Protein AF-A0A414HLF9-F1 (afdb_monomer_lite)

InterPro domains:
  IPR025931 TaqI-like C-terminal specificity domain [PF12950] (97-227)
  IPR050953 N(4)/N(6)-adenine-specific DNA methyltransferase [PTHR33841] (21-227)

Radius of gyration: 24.72 Å; chains: 1; bounding box: 86×38×66 Å

Sequence (231 aa):
MVLYGWYNSSDFVQQQGVKCNFADSIPWVILSPIEQSIKQKIESVGIPLKDWNIQINYGIKTGFNDAFIISTEKRDEILANCQTEDERVRTAELIRPILRGRDIKRYEYEWADLWIIATFPSRHYDIESYPAVKNYLLSIGIERLEQTGETHIVNGKKIKARKKTSNEWFETQDSISYWEDFSKPKIVWKIIGNQMAFAYDANNYVMNNACYIMTGDHLDYLLAVLNFSNN

pLDDT: mean 90.47, std 12.57, range [33.88, 98.75]

Foldseek 3Di:
DDDPPPDDVVVVCVVVPADFDPDDDDDGDDDHPVVVVVVVVCVVPDDPPVPAFKDKDFFFAQLDCVLFKDALVVLVVLLVPDPDPVLSVVQVVQKAFADEQVQFAAADGHGPRIIGRAQAQLVVDDCVSNVSSVVSNCVVPLQQQDQCQDWDQDPNDTHGHGHHDPGDSSHGPHRDPPLCCLQAWWWKWFPDDPFIHIYIDNPSHGYHRRMMIMDGPPRVVVSVVNSVVRD

Organism: Bacteroides thetaiotaomicron (NCBI:txid818)

Secondary structure (DSSP, 8-state):
--------HHHHHHHH-------SSSPP----HHHHHHHHHHHHHSPPGGGSSEEEEE-B--S-HHHHEEEHHHHHHHHHT-SSHHHHHHHHHHEEEEE-TTTB-SB-B---SEEEE---GGG---GGG-HHHHHHHHHH-HHHH-SS--EEEETTEEEEPPPP-SS-TTS-SS--TTGGGGGS-EEEEESS-SS--EEEE-S--EEBTTEEEEEES-HHHHHHHHHHTT-

Structure (mmCIF, N/CA/C/O backbone):
data_AF-A0A414HLF9-F1
#
_entry.id   AF-A0A414HLF9-F1
#
loop_
_atom_site.group_PDB
_atom_site.id
_atom_site.type_symbol
_atom_site.label_atom_id
_atom_site.label_alt_id
_atom_site.label_comp_id
_atom_site.label_asym_id
_atom_site.label_entity_id
_atom_site.label_seq_id
_atom_site.pdbx_PDB_ins_code
_atom_site.Cartn_x
_atom_site.Cartn_y
_atom_site.Cartn_z
_atom_site.occupancy
_atom_site.B_iso_or_equiv
_atom_site.auth_seq_id
_atom_site.auth_comp_id
_atom_site.auth_asym_id
_atom_site.auth_atom_id
_atom_site.pdbx_PDB_model_num
ATOM 1 N N . MET A 1 1 ? 61.348 -13.833 -10.954 1.00 36.28 1 MET A N 1
ATOM 2 C CA . MET A 1 1 ? 60.907 -12.953 -12.055 1.00 36.28 1 MET A CA 1
ATOM 3 C C . MET A 1 1 ? 59.472 -12.558 -11.755 1.00 36.28 1 MET A C 1
ATOM 5 O O . MET A 1 1 ? 58.571 -13.353 -11.967 1.00 36.28 1 MET A O 1
ATOM 9 N N . VAL A 1 2 ? 59.288 -11.408 -11.105 1.00 33.88 2 VAL A N 1
ATOM 10 C CA . VAL A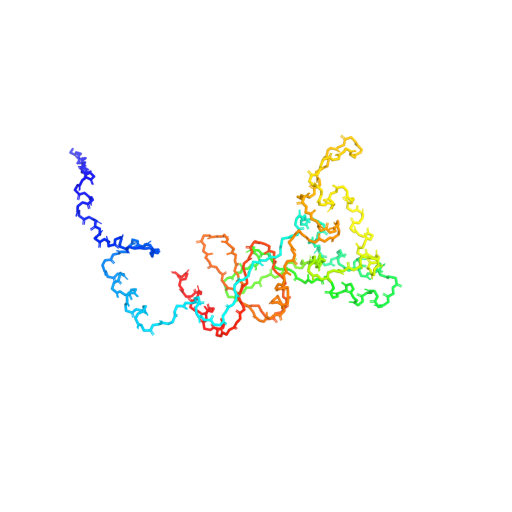 1 2 ? 57.982 -10.920 -10.641 1.00 33.88 2 VAL A CA 1
ATOM 11 C C . VAL A 1 2 ? 57.690 -9.649 -11.431 1.00 33.88 2 VAL A C 1
ATOM 13 O O . VAL A 1 2 ? 58.396 -8.658 -11.272 1.00 33.88 2 VAL A O 1
ATOM 16 N N . LEU A 1 3 ? 56.715 -9.704 -12.337 1.00 37.06 3 LEU A N 1
ATOM 17 C CA . LEU A 1 3 ? 56.251 -8.550 -13.105 1.00 37.06 3 LEU A CA 1
ATOM 18 C C . LEU A 1 3 ? 55.179 -7.822 -12.286 1.00 37.06 3 LEU A C 1
ATOM 20 O O . LEU A 1 3 ? 54.001 -8.151 -12.372 1.00 37.06 3 LEU A O 1
ATOM 24 N N . TYR A 1 4 ? 55.587 -6.837 -11.485 1.00 42.44 4 TYR A N 1
ATOM 25 C CA . TYR A 1 4 ? 54.667 -5.823 -10.967 1.00 42.44 4 TYR A CA 1
ATOM 26 C C . TYR A 1 4 ? 54.579 -4.688 -11.991 1.00 42.44 4 TYR A C 1
ATOM 28 O O . TYR A 1 4 ? 55.392 -3.765 -11.989 1.00 42.44 4 TYR A O 1
ATOM 36 N N . GLY A 1 5 ? 53.611 -4.786 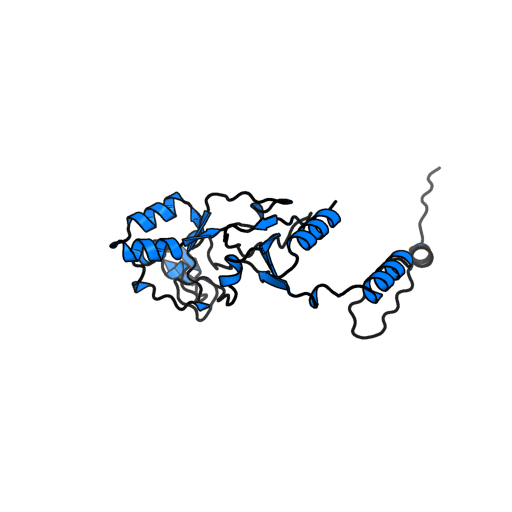-12.903 1.00 49.03 5 GLY A N 1
ATOM 37 C CA . GLY A 1 5 ? 53.232 -3.685 -13.783 1.00 49.03 5 GLY A CA 1
ATOM 38 C C . GLY A 1 5 ? 52.417 -2.664 -13.000 1.00 49.03 5 GLY A C 1
ATOM 39 O O . GLY A 1 5 ? 51.222 -2.852 -12.788 1.00 49.03 5 GLY A O 1
ATOM 40 N N . TRP A 1 6 ? 53.065 -1.592 -12.553 1.00 48.94 6 TRP A N 1
ATOM 41 C CA . TRP A 1 6 ? 52.383 -0.400 -12.063 1.00 48.94 6 TRP A CA 1
ATOM 42 C C . TRP A 1 6 ? 51.724 0.283 -13.263 1.00 48.94 6 TRP A C 1
ATOM 44 O O . TRP A 1 6 ? 52.381 1.014 -13.999 1.00 48.94 6 TRP A O 1
ATOM 54 N N . TYR A 1 7 ? 50.441 0.017 -13.502 1.00 55.75 7 TYR A N 1
ATOM 55 C CA . TYR A 1 7 ? 49.672 0.831 -14.437 1.00 55.75 7 TYR A CA 1
ATOM 56 C C . TYR A 1 7 ? 49.545 2.234 -13.842 1.00 55.75 7 TYR A C 1
ATOM 58 O O . TYR A 1 7 ? 48.922 2.429 -12.800 1.00 55.75 7 TYR A O 1
ATOM 66 N N . ASN A 1 8 ? 50.183 3.207 -14.488 1.00 65.06 8 ASN A N 1
ATOM 67 C CA . ASN A 1 8 ? 50.038 4.614 -14.159 1.00 65.06 8 ASN A CA 1
ATOM 68 C C . ASN A 1 8 ? 48.572 5.005 -14.403 1.00 65.06 8 ASN A C 1
ATOM 70 O O . ASN A 1 8 ? 48.079 4.887 -15.525 1.00 65.06 8 ASN A O 1
ATOM 74 N N . SER A 1 9 ? 47.857 5.454 -13.369 1.00 60.22 9 SER A N 1
ATOM 75 C CA . SER A 1 9 ? 46.440 5.836 -13.474 1.00 60.22 9 SER A CA 1
ATOM 76 C C . SER A 1 9 ? 46.187 6.875 -14.573 1.00 60.22 9 SER A C 1
ATOM 78 O O . SER A 1 9 ? 45.109 6.894 -15.160 1.00 60.22 9 SER A O 1
ATOM 80 N N . SER A 1 10 ? 47.190 7.700 -14.895 1.00 71.31 10 SER A N 1
ATOM 81 C CA . SER A 1 10 ? 47.150 8.635 -16.025 1.00 71.31 10 SER A CA 1
ATOM 82 C C . SER A 1 10 ? 47.009 7.923 -17.376 1.00 71.31 10 SER A C 1
ATOM 84 O O . SER A 1 10 ? 46.189 8.326 -18.199 1.00 71.31 10 SER A O 1
ATOM 86 N N . ASP A 1 11 ? 47.765 6.846 -17.596 1.00 70.44 11 ASP A N 1
ATOM 87 C CA . ASP A 1 11 ? 47.747 6.096 -18.857 1.00 70.44 11 ASP A CA 1
ATOM 88 C C . ASP A 1 11 ? 46.424 5.336 -19.013 1.00 70.44 11 ASP A C 1
ATOM 90 O O . ASP A 1 11 ? 45.848 5.300 -20.099 1.00 70.44 11 ASP A O 1
ATOM 94 N N . PHE A 1 12 ? 45.886 4.802 -17.910 1.00 72.19 12 PHE A N 1
ATOM 95 C CA . PHE A 1 12 ? 44.567 4.167 -17.895 1.00 72.19 12 PHE A CA 1
ATOM 96 C C . PHE A 1 12 ? 43.450 5.154 -18.265 1.00 72.19 12 PHE A C 1
ATOM 98 O O . PHE A 1 12 ? 42.618 4.848 -19.116 1.00 72.19 12 PHE A O 1
ATOM 105 N N . VAL A 1 13 ? 43.449 6.360 -17.685 1.00 72.69 13 VAL A N 1
ATOM 106 C CA . VAL A 1 13 ? 42.443 7.394 -17.985 1.00 72.69 13 VAL A CA 1
ATOM 107 C C . VAL A 1 13 ? 42.546 7.885 -19.431 1.00 72.69 13 VAL A C 1
ATOM 109 O O . VAL A 1 13 ? 41.519 8.121 -20.062 1.00 72.69 13 VAL A O 1
ATOM 112 N N . GLN A 1 14 ? 43.751 8.002 -19.994 1.00 71.12 14 GLN A N 1
ATOM 113 C CA . GLN A 1 14 ? 43.913 8.381 -21.403 1.00 71.12 14 GLN A CA 1
ATOM 114 C C . GLN A 1 14 ? 43.447 7.286 -22.371 1.00 71.12 14 GLN A C 1
ATOM 116 O O . GLN A 1 14 ? 42.893 7.605 -23.421 1.00 71.12 14 GLN A O 1
ATOM 121 N N . GLN A 1 15 ? 43.646 6.011 -22.026 1.00 70.38 15 GLN A N 1
ATOM 122 C CA . GLN A 1 15 ? 43.264 4.878 -22.878 1.00 70.38 15 GLN A CA 1
ATOM 123 C C . GLN A 1 15 ? 41.782 4.498 -22.762 1.00 70.38 15 GLN A C 1
ATOM 125 O O . GLN A 1 15 ? 41.204 4.025 -23.736 1.00 70.38 15 GLN A O 1
ATOM 130 N N . GLN A 1 16 ? 41.174 4.686 -21.587 1.00 72.25 16 GLN A N 1
ATOM 131 C CA . GLN A 1 16 ? 39.789 4.287 -21.290 1.00 72.25 16 GLN A CA 1
ATOM 132 C C . GLN A 1 16 ? 38.830 5.482 -21.164 1.00 72.25 16 GLN A C 1
ATOM 134 O O . GLN A 1 16 ? 37.642 5.310 -20.891 1.00 72.25 16 GLN A O 1
ATOM 139 N N . GLY A 1 17 ? 39.331 6.705 -21.337 1.00 70.00 17 GLY A N 1
ATOM 140 C CA . GLY A 1 17 ? 38.536 7.922 -21.252 1.00 70.00 17 GLY A CA 1
ATOM 141 C C . GLY A 1 17 ? 37.557 8.047 -22.416 1.00 70.00 17 GLY A C 1
ATOM 142 O O . GLY A 1 17 ? 37.932 7.911 -23.581 1.00 70.00 17 GLY A O 1
ATOM 143 N N . VAL A 1 18 ? 36.300 8.371 -22.109 1.00 70.56 18 VAL A N 1
ATOM 144 C CA . VAL A 1 18 ? 35.282 8.672 -23.120 1.00 70.56 18 VAL A CA 1
ATOM 145 C C . VAL A 1 18 ? 35.032 10.175 -23.168 1.00 70.56 18 VAL A C 1
ATOM 147 O O . VAL A 1 18 ? 34.853 10.825 -22.138 1.00 70.56 18 VAL A O 1
ATOM 150 N N . LYS A 1 19 ? 35.019 10.746 -24.377 1.00 70.06 19 LYS A N 1
ATOM 151 C CA . LYS A 1 19 ? 34.647 12.150 -24.583 1.00 70.06 19 LYS A CA 1
ATOM 152 C C . LYS A 1 19 ? 33.131 12.295 -24.465 1.00 70.06 19 LYS A C 1
ATOM 154 O O . LYS A 1 19 ? 32.414 12.077 -25.436 1.00 70.06 19 LYS A O 1
ATOM 159 N N . CYS A 1 20 ? 32.660 12.695 -23.292 1.00 66.50 20 CYS A N 1
ATOM 160 C CA . CYS A 1 20 ? 31.270 13.081 -23.069 1.00 66.50 20 CYS A CA 1
ATOM 161 C C . CYS A 1 20 ? 31.140 14.607 -23.143 1.00 66.50 20 CYS A C 1
ATOM 163 O O . CYS A 1 20 ? 31.937 15.330 -22.546 1.00 66.50 20 CYS A O 1
ATOM 165 N N . ASN A 1 21 ? 30.147 15.103 -23.882 1.00 65.44 21 ASN A N 1
ATOM 166 C CA . ASN A 1 21 ? 29.828 16.527 -23.896 1.00 65.44 21 ASN A CA 1
ATOM 167 C C . ASN A 1 21 ? 28.896 16.838 -22.717 1.00 65.44 21 ASN A C 1
ATOM 169 O O . ASN A 1 21 ? 27.791 16.304 -22.659 1.00 65.44 21 ASN A O 1
ATOM 173 N N . PHE A 1 22 ? 29.345 17.682 -21.790 1.00 65.69 22 PHE A N 1
ATOM 174 C CA . PHE A 1 22 ? 28.595 18.090 -20.595 1.00 65.69 22 PHE A CA 1
ATOM 175 C C . PHE A 1 22 ? 27.885 19.435 -20.812 1.00 65.69 22 PHE A C 1
ATOM 177 O O . PHE A 1 22 ? 27.934 20.316 -19.956 1.00 65.69 22 PHE A O 1
ATOM 184 N N . ALA A 1 23 ? 27.295 19.627 -21.993 1.00 61.00 23 ALA A N 1
ATOM 185 C CA . ALA A 1 23 ? 26.608 20.865 -22.336 1.00 61.00 23 ALA A CA 1
ATOM 186 C C . ALA A 1 23 ? 25.145 20.846 -21.851 1.00 61.00 23 ALA A C 1
ATOM 188 O O . ALA A 1 23 ? 24.393 19.928 -22.179 1.00 61.00 23 ALA A O 1
ATOM 189 N N . ASP A 1 24 ? 24.791 21.907 -21.120 1.00 65.50 24 ASP A N 1
ATOM 190 C CA . ASP A 1 24 ? 23.477 22.311 -20.597 1.00 65.50 24 ASP A CA 1
ATOM 191 C C . ASP A 1 24 ? 22.743 21.353 -19.642 1.00 65.50 24 ASP A C 1
ATOM 193 O O . ASP A 1 24 ? 23.158 20.228 -19.386 1.00 65.50 24 ASP A O 1
ATOM 197 N N . SER A 1 25 ? 21.653 21.878 -19.062 1.00 66.06 25 SER A N 1
ATOM 198 C CA . SER A 1 25 ? 20.796 21.419 -17.948 1.00 66.06 25 SER A CA 1
ATOM 199 C C . SER A 1 25 ? 20.161 20.021 -18.077 1.00 66.06 25 SER A C 1
ATOM 201 O O . SER A 1 25 ? 19.160 19.727 -17.421 1.00 66.06 25 SER A O 1
ATOM 203 N N . ILE A 1 26 ? 20.689 19.173 -18.952 1.00 65.50 26 ILE A N 1
ATOM 204 C CA . ILE A 1 26 ? 20.190 17.846 -19.288 1.00 65.50 26 ILE A CA 1
ATOM 205 C C . ILE A 1 26 ? 20.911 16.818 -18.397 1.00 65.50 26 ILE A C 1
ATOM 207 O O . ILE A 1 26 ? 22.122 16.932 -18.193 1.00 65.50 26 ILE A O 1
ATOM 211 N N . PRO A 1 27 ? 20.217 15.795 -17.864 1.00 69.44 27 PRO A N 1
ATOM 212 C CA . PRO A 1 27 ? 20.874 14.695 -17.164 1.00 69.44 27 PRO A CA 1
ATOM 213 C C . PRO A 1 27 ? 21.973 14.072 -18.033 1.00 69.44 27 PRO A C 1
ATOM 215 O O . PRO A 1 27 ? 21.710 13.607 -19.144 1.00 69.44 27 PRO A O 1
ATOM 218 N N . TRP A 1 28 ? 23.208 14.070 -17.536 1.00 72.12 28 TRP A N 1
ATOM 219 C CA . TRP A 1 28 ? 24.343 13.480 -18.237 1.00 72.12 28 TRP A CA 1
ATOM 220 C C . TRP A 1 28 ? 24.480 12.000 -17.874 1.00 72.12 28 TRP A C 1
ATOM 222 O O . TRP A 1 28 ? 24.265 11.593 -16.734 1.00 72.12 28 TRP A O 1
ATOM 232 N N . VAL A 1 29 ? 24.849 11.187 -18.863 1.00 77.69 29 VAL A N 1
ATOM 233 C CA . VAL A 1 29 ? 25.132 9.757 -18.697 1.00 77.69 29 VAL A CA 1
ATOM 234 C C . VAL A 1 29 ? 26.507 9.488 -19.294 1.00 77.69 29 VAL A C 1
ATOM 236 O O . VAL A 1 29 ? 26.821 9.986 -20.375 1.00 77.69 29 VAL A O 1
ATOM 239 N N . ILE A 1 30 ? 27.334 8.717 -18.589 1.00 82.75 30 ILE A N 1
ATOM 240 C CA . ILE A 1 30 ? 28.630 8.267 -19.100 1.00 82.75 30 ILE A CA 1
ATOM 241 C C . ILE A 1 30 ? 28.392 6.964 -19.860 1.00 82.75 30 ILE A C 1
ATOM 243 O O . ILE A 1 30 ? 28.058 5.952 -19.253 1.00 82.75 30 ILE A O 1
ATOM 247 N N . LEU A 1 31 ? 28.538 7.015 -21.181 1.00 83.06 31 LEU A N 1
ATOM 248 C CA . LEU A 1 31 ? 28.345 5.893 -22.099 1.00 83.06 31 LEU A CA 1
ATOM 249 C C . LEU A 1 31 ? 29.536 5.812 -23.046 1.00 83.06 31 LEU A C 1
ATOM 251 O O . LEU A 1 31 ? 30.122 6.841 -23.376 1.00 83.06 31 LEU A O 1
ATOM 255 N N . SER A 1 32 ? 29.862 4.616 -23.529 1.00 85.56 32 SER A N 1
ATOM 256 C CA . SER A 1 32 ? 30.795 4.451 -24.645 1.00 85.56 32 SER A CA 1
ATOM 257 C C . SER A 1 32 ? 30.262 5.127 -25.924 1.00 85.56 32 SER A C 1
ATOM 259 O O . SER A 1 32 ? 29.051 5.338 -26.063 1.00 85.56 32 SER A O 1
ATOM 261 N N . PRO A 1 33 ? 31.122 5.426 -26.918 1.00 83.00 33 PRO A N 1
ATOM 262 C CA . PRO A 1 33 ? 30.677 6.044 -28.172 1.00 83.00 33 PRO A CA 1
ATOM 263 C C . PRO A 1 33 ? 29.587 5.248 -28.910 1.00 83.00 33 PRO A C 1
ATOM 265 O O . PRO A 1 33 ? 28.699 5.831 -29.534 1.00 83.00 33 PRO A O 1
ATOM 268 N N . ILE A 1 34 ? 29.631 3.913 -28.825 1.00 88.00 34 ILE A N 1
ATOM 269 C CA . ILE A 1 34 ? 28.643 3.029 -29.458 1.00 88.00 34 ILE A CA 1
ATOM 270 C C . ILE A 1 34 ? 27.296 3.141 -28.739 1.00 88.00 34 ILE A C 1
ATOM 272 O O . ILE A 1 34 ? 26.277 3.368 -29.389 1.00 88.00 34 ILE A O 1
ATOM 276 N N . GLU A 1 35 ? 27.285 3.041 -27.409 1.00 88.81 35 GLU A N 1
ATOM 277 C CA . GLU A 1 35 ? 26.070 3.187 -26.598 1.00 88.81 35 GLU A CA 1
ATOM 278 C C . GLU A 1 35 ? 25.441 4.573 -26.769 1.00 88.81 35 GLU A C 1
ATOM 280 O O . GLU A 1 35 ? 24.222 4.684 -26.891 1.00 88.81 35 GLU A O 1
ATOM 285 N N . GLN A 1 36 ? 26.258 5.627 -26.862 1.00 84.44 36 GLN A N 1
ATOM 286 C CA . GLN A 1 36 ? 25.775 6.980 -27.125 1.00 84.44 36 GLN A CA 1
ATOM 287 C C . GLN A 1 36 ? 25.109 7.087 -28.505 1.00 84.44 36 GLN A C 1
ATOM 289 O O . GLN A 1 36 ? 24.026 7.663 -28.615 1.00 84.44 36 GLN A O 1
ATOM 294 N N . SER A 1 37 ? 25.709 6.497 -29.547 1.00 88.31 37 SER A N 1
ATOM 295 C CA . SER A 1 37 ? 25.111 6.462 -30.888 1.00 88.31 37 SER A CA 1
ATOM 296 C C . SER A 1 37 ? 23.793 5.681 -30.911 1.00 88.31 37 SER A C 1
ATOM 298 O O . SER A 1 37 ? 22.830 6.114 -31.545 1.00 88.31 37 SER A O 1
ATOM 300 N N . ILE A 1 38 ? 23.720 4.553 -30.195 1.00 89.88 38 ILE A N 1
ATOM 301 C CA . ILE A 1 38 ? 22.489 3.760 -30.060 1.00 89.88 38 ILE A CA 1
ATOM 302 C C . ILE A 1 38 ? 21.411 4.574 -29.340 1.00 89.88 38 ILE A C 1
ATOM 304 O O . ILE A 1 38 ? 20.299 4.690 -29.854 1.00 89.88 38 ILE A O 1
ATOM 308 N N . LYS A 1 39 ? 21.745 5.191 -28.200 1.00 87.62 39 LYS A N 1
ATOM 309 C CA . LYS A 1 39 ? 20.827 6.041 -27.433 1.00 87.62 39 LYS A CA 1
ATOM 310 C C . LYS A 1 39 ? 20.257 7.169 -28.297 1.00 87.62 39 LYS A C 1
ATOM 312 O O . LYS A 1 39 ? 19.044 7.314 -28.361 1.00 87.62 39 LYS A O 1
ATOM 317 N N . GLN A 1 40 ? 21.106 7.901 -29.024 1.00 87.31 40 GLN A N 1
ATOM 318 C CA . GLN A 1 40 ? 20.679 8.990 -29.915 1.00 87.31 40 GLN A CA 1
ATOM 319 C C . GLN A 1 40 ? 19.734 8.511 -31.023 1.00 87.31 40 GLN A C 1
ATOM 321 O O . GLN A 1 40 ? 18.740 9.176 -31.309 1.00 87.31 40 GLN A O 1
ATOM 326 N N . LYS A 1 41 ? 20.009 7.350 -31.632 1.00 91.31 41 LYS A N 1
ATOM 327 C CA . LYS A 1 41 ? 19.123 6.765 -32.649 1.00 91.31 41 LYS A CA 1
ATOM 328 C C . LYS A 1 41 ? 17.753 6.434 -32.067 1.00 91.31 41 LYS A C 1
ATOM 330 O O . LYS A 1 41 ? 16.751 6.805 -32.669 1.00 91.31 41 LYS A O 1
ATOM 335 N N . ILE A 1 42 ? 17.710 5.793 -30.897 1.00 89.50 42 ILE A N 1
ATOM 336 C CA . ILE A 1 42 ? 16.455 5.458 -30.211 1.00 89.50 42 ILE A CA 1
ATOM 337 C C . ILE A 1 42 ? 15.687 6.735 -29.852 1.00 89.50 42 ILE A C 1
ATOM 339 O O . ILE A 1 42 ? 14.501 6.829 -30.143 1.00 89.50 42 ILE A O 1
ATOM 343 N N . GLU A 1 43 ? 16.359 7.742 -29.295 1.00 88.38 43 GLU A N 1
ATOM 344 C CA . GLU A 1 43 ? 15.738 9.018 -28.915 1.00 88.38 43 GLU A CA 1
ATOM 345 C C . GLU A 1 43 ? 15.242 9.837 -30.113 1.00 88.38 43 GLU A C 1
ATOM 347 O O . GLU A 1 43 ? 14.276 10.578 -29.976 1.00 88.38 43 GLU A O 1
ATOM 352 N N . SER A 1 44 ? 15.856 9.698 -31.294 1.00 91.00 44 SER A N 1
ATOM 353 C CA . SER A 1 44 ? 15.415 10.411 -32.503 1.00 91.00 44 SER A CA 1
ATOM 354 C C . SER A 1 44 ? 14.123 9.873 -33.127 1.00 91.00 44 SER A C 1
ATOM 356 O O . SER A 1 44 ? 13.494 10.585 -33.907 1.00 91.00 44 SER A O 1
ATOM 358 N N . VAL A 1 45 ? 13.740 8.628 -32.819 1.00 93.56 45 VAL A N 1
ATOM 359 C CA . VAL A 1 45 ? 12.563 7.963 -33.415 1.00 93.56 45 VAL A CA 1
ATOM 360 C C . VAL A 1 45 ? 11.510 7.557 -32.385 1.00 93.56 45 VAL A C 1
ATOM 362 O O . VAL A 1 45 ? 10.345 7.391 -32.737 1.00 93.56 45 VAL A O 1
ATOM 365 N N . GLY A 1 46 ? 11.912 7.349 -31.132 1.00 89.50 46 GLY A N 1
ATOM 366 C CA . GLY A 1 46 ? 11.054 6.868 -30.058 1.00 89.50 46 GLY A CA 1
ATOM 367 C C . GLY A 1 46 ? 10.394 7.989 -29.262 1.00 89.50 46 GLY A C 1
ATOM 368 O O . GLY A 1 46 ? 10.880 9.116 -29.205 1.00 89.50 46 GLY A O 1
ATOM 369 N N . ILE A 1 47 ? 9.296 7.644 -28.589 1.00 91.19 47 ILE A N 1
ATOM 370 C CA . ILE A 1 47 ? 8.624 8.519 -27.624 1.00 91.19 47 ILE A CA 1
ATOM 371 C C . ILE A 1 47 ? 9.172 8.189 -26.227 1.00 91.19 47 ILE A C 1
ATOM 373 O O . ILE A 1 47 ? 9.084 7.024 -25.818 1.00 91.19 47 ILE A O 1
ATOM 377 N N . PRO A 1 48 ? 9.731 9.161 -25.481 1.00 90.56 48 PRO A N 1
ATOM 378 C CA . PRO A 1 48 ? 10.198 8.942 -24.116 1.00 90.56 48 PRO A CA 1
ATOM 379 C C . PRO A 1 48 ? 9.084 8.414 -23.208 1.00 90.56 48 PRO A C 1
ATOM 381 O O . PRO A 1 48 ? 7.966 8.909 -23.259 1.00 90.56 48 PRO A O 1
ATOM 384 N N . LEU A 1 49 ? 9.398 7.471 -22.313 1.00 90.56 49 LEU A N 1
ATOM 385 C CA . LEU A 1 49 ? 8.405 6.828 -21.435 1.00 90.56 49 LEU A CA 1
ATOM 386 C C . LEU A 1 49 ? 7.584 7.827 -20.593 1.00 90.56 49 LEU A C 1
ATOM 388 O O . LEU A 1 49 ? 6.416 7.587 -20.321 1.00 90.56 49 LEU A O 1
ATOM 392 N N . LYS A 1 50 ? 8.178 8.966 -20.214 1.00 89.81 50 LYS A N 1
ATOM 393 C CA . LYS A 1 50 ? 7.497 10.055 -19.487 1.00 89.81 50 LYS A CA 1
ATOM 394 C C . LYS A 1 50 ? 6.331 10.691 -20.262 1.00 89.81 50 LYS A C 1
ATOM 396 O O . LYS A 1 50 ? 5.486 11.323 -19.645 1.00 89.81 50 LYS A O 1
ATOM 401 N N . ASP A 1 51 ? 6.334 10.557 -21.588 1.00 93.94 51 ASP A N 1
ATOM 402 C CA . ASP A 1 51 ? 5.337 11.124 -22.497 1.00 93.94 51 ASP A CA 1
ATOM 403 C C . ASP A 1 51 ? 4.301 10.057 -22.915 1.00 93.94 51 ASP A C 1
ATOM 405 O O . ASP A 1 51 ? 3.410 10.331 -23.717 1.00 93.94 51 ASP A O 1
ATOM 409 N N . TRP A 1 52 ? 4.408 8.830 -22.387 1.00 95.06 52 TRP A N 1
ATOM 410 C CA . TRP A 1 52 ? 3.391 7.791 -22.552 1.00 95.06 52 TRP A CA 1
ATOM 411 C C . TRP A 1 52 ? 2.235 8.025 -21.578 1.00 95.06 52 TRP A C 1
ATOM 413 O O . TRP A 1 52 ? 2.421 8.581 -20.496 1.00 95.06 52 TRP A O 1
ATOM 423 N N . ASN A 1 53 ? 1.043 7.540 -21.932 1.00 96.06 53 ASN A N 1
ATOM 424 C CA . ASN A 1 53 ? -0.135 7.578 -21.066 1.00 96.06 53 ASN A CA 1
ATOM 425 C C . ASN A 1 53 ? -0.049 6.506 -19.962 1.00 96.06 53 ASN A C 1
ATOM 427 O O . ASN A 1 53 ? -0.781 5.515 -19.964 1.00 96.06 53 ASN A O 1
ATOM 431 N N . ILE A 1 54 ? 0.904 6.688 -19.049 1.00 96.44 54 ILE A N 1
ATOM 432 C CA . ILE A 1 54 ? 1.126 5.836 -17.885 1.00 96.44 54 ILE A CA 1
ATOM 433 C C . ILE A 1 54 ? 1.245 6.682 -16.623 1.00 96.44 54 ILE A C 1
ATOM 435 O O . ILE A 1 54 ? 1.699 7.822 -16.656 1.00 96.44 54 ILE A O 1
ATOM 439 N N . GLN A 1 55 ? 0.908 6.083 -15.489 1.00 96.56 55 GLN A N 1
ATOM 440 C CA . GLN A 1 55 ? 1.075 6.685 -14.177 1.00 96.56 55 GLN A CA 1
ATOM 441 C C . GLN A 1 55 ? 1.819 5.717 -13.265 1.00 96.56 55 GLN A C 1
ATOM 443 O O . GLN A 1 55 ? 1.382 4.581 -13.074 1.00 96.56 55 GLN A O 1
ATOM 448 N N . ILE A 1 56 ? 2.931 6.178 -12.686 1.00 96.38 56 ILE A N 1
ATOM 449 C CA . ILE A 1 56 ? 3.718 5.417 -11.712 1.00 96.38 56 ILE A CA 1
ATOM 450 C C . ILE A 1 56 ? 3.474 5.988 -10.320 1.00 96.38 56 ILE A C 1
ATOM 452 O O . ILE A 1 56 ? 3.799 7.143 -10.053 1.00 96.38 56 ILE A O 1
ATOM 456 N N . ASN A 1 57 ? 2.947 5.160 -9.424 1.00 96.12 57 ASN A N 1
ATOM 457 C CA . ASN A 1 57 ? 2.633 5.536 -8.052 1.00 96.12 57 ASN A CA 1
ATOM 458 C C . ASN A 1 57 ? 3.294 4.576 -7.055 1.00 96.12 57 ASN A C 1
ATOM 460 O O . ASN A 1 57 ? 3.616 3.434 -7.374 1.00 96.12 57 ASN A O 1
ATOM 464 N N . TYR A 1 58 ? 3.515 5.041 -5.831 1.00 94.38 58 TYR A N 1
ATOM 465 C CA . TYR A 1 58 ? 4.127 4.264 -4.753 1.00 94.38 58 TYR A CA 1
ATOM 466 C C . TYR A 1 58 ? 3.056 3.492 -3.963 1.00 94.38 58 TYR A C 1
ATOM 468 O O . TYR A 1 58 ? 1.885 3.862 -3.966 1.00 94.38 58 TYR A O 1
ATOM 476 N N . GLY A 1 59 ? 3.428 2.399 -3.298 1.00 94.88 59 GLY A N 1
ATOM 477 C CA . GLY A 1 59 ? 2.492 1.649 -2.461 1.00 94.88 59 GLY A CA 1
ATOM 478 C C . GLY A 1 59 ? 2.104 2.364 -1.159 1.00 94.88 59 GLY A C 1
ATOM 479 O O . GLY A 1 59 ? 2.646 3.401 -0.788 1.00 94.88 59 GLY A O 1
ATOM 480 N N . ILE A 1 60 ? 1.167 1.784 -0.415 1.00 95.31 60 ILE A N 1
ATOM 481 C CA . ILE A 1 60 ? 0.618 2.363 0.811 1.00 95.31 60 ILE A CA 1
ATOM 482 C C . ILE A 1 60 ? 1.640 2.362 1.947 1.00 95.31 60 ILE A C 1
ATOM 484 O O . ILE A 1 60 ? 2.183 1.320 2.334 1.00 95.31 60 ILE A O 1
ATOM 488 N N . LYS A 1 61 ? 1.818 3.528 2.571 1.00 95.56 61 LYS A N 1
ATOM 489 C CA . LYS A 1 61 ? 2.519 3.675 3.845 1.00 95.56 61 LYS A CA 1
ATOM 490 C C . LYS A 1 61 ? 1.528 3.711 5.007 1.00 95.56 61 LYS A C 1
ATOM 492 O O . LYS A 1 61 ? 0.856 4.708 5.255 1.00 95.56 61 LYS A O 1
ATOM 497 N N . THR A 1 62 ? 1.485 2.624 5.769 1.00 95.25 62 THR A N 1
ATOM 498 C CA . THR A 1 62 ? 0.590 2.483 6.931 1.00 95.25 62 THR A CA 1
ATOM 499 C C . THR A 1 62 ? 1.036 3.326 8.131 1.00 95.25 62 THR A C 1
ATOM 501 O O . THR A 1 62 ? 0.215 3.808 8.902 1.00 95.25 62 THR A O 1
ATOM 504 N N . GLY A 1 63 ? 2.347 3.502 8.313 1.00 94.88 63 GLY A N 1
ATOM 505 C CA . GLY A 1 63 ? 2.947 4.109 9.506 1.00 94.88 63 GLY A CA 1
ATOM 506 C C . GLY A 1 63 ? 3.057 3.178 10.717 1.00 94.88 63 GLY A C 1
ATOM 507 O O . GLY A 1 63 ? 3.847 3.470 11.609 1.00 94.88 63 GLY A O 1
ATOM 508 N N . PHE A 1 64 ? 2.334 2.052 10.735 1.00 96.75 64 PHE A N 1
ATOM 509 C CA . PHE A 1 64 ? 2.480 0.994 11.739 1.00 96.75 64 PHE A CA 1
ATOM 510 C C . PHE A 1 64 ? 1.916 -0.339 11.222 1.00 96.75 64 PHE A C 1
ATOM 512 O O . PHE A 1 64 ? 0.741 -0.647 11.395 1.00 96.75 64 PHE A O 1
ATOM 519 N N . ASN A 1 65 ? 2.755 -1.128 10.544 1.00 96.56 65 ASN A N 1
ATOM 520 C CA . ASN A 1 65 ? 2.307 -2.336 9.840 1.00 96.56 65 ASN A CA 1
ATOM 521 C C . ASN A 1 65 ? 1.573 -3.336 10.742 1.00 96.56 65 ASN A C 1
ATOM 523 O O . ASN A 1 65 ? 0.573 -3.871 10.294 1.00 96.56 65 ASN A O 1
ATOM 527 N N . ASP A 1 66 ? 2.011 -3.538 11.987 1.00 96.06 66 ASP A N 1
ATOM 528 C CA . ASP A 1 66 ? 1.424 -4.542 12.891 1.00 96.06 66 ASP A CA 1
ATOM 529 C C . ASP A 1 66 ? -0.062 -4.293 13.208 1.00 96.06 66 ASP A C 1
ATOM 531 O O . ASP A 1 66 ? -0.776 -5.226 13.562 1.00 96.06 66 ASP A O 1
ATOM 535 N N . ALA A 1 67 ? -0.528 -3.045 13.088 1.00 97.38 67 ALA A N 1
ATOM 536 C CA . ALA A 1 67 ? -1.929 -2.687 13.300 1.00 97.38 67 ALA A CA 1
ATOM 537 C C . ALA A 1 67 ? -2.759 -2.697 12.010 1.00 97.38 67 ALA A C 1
ATOM 539 O O . ALA A 1 67 ? -3.955 -2.957 12.047 1.00 97.38 67 ALA A O 1
ATOM 540 N N . PHE A 1 68 ? -2.147 -2.367 10.871 1.00 98.19 68 PHE A N 1
ATOM 541 C CA . PHE A 1 68 ? -2.876 -2.157 9.617 1.00 98.19 68 PHE A CA 1
ATOM 542 C C . PHE A 1 68 ? -2.768 -3.325 8.644 1.00 98.19 68 PHE A C 1
ATOM 544 O O . PHE A 1 68 ? -3.637 -3.451 7.790 1.00 98.19 68 PHE A O 1
ATOM 551 N N . ILE A 1 69 ? -1.721 -4.148 8.742 1.00 98.19 69 ILE A N 1
ATOM 552 C CA . ILE A 1 69 ? -1.526 -5.345 7.925 1.00 98.19 69 ILE A CA 1
ATOM 553 C C . ILE A 1 69 ? -1.826 -6.563 8.791 1.00 98.19 69 ILE A C 1
ATOM 555 O O . ILE A 1 69 ? -1.085 -6.871 9.722 1.00 98.19 69 ILE A O 1
ATOM 559 N N . ILE A 1 70 ? -2.910 -7.255 8.463 1.00 98.69 70 ILE A N 1
ATOM 560 C CA . ILE A 1 70 ? -3.481 -8.339 9.258 1.00 98.69 70 ILE A CA 1
ATOM 561 C C . ILE A 1 70 ? -3.512 -9.642 8.458 1.00 98.69 70 ILE A C 1
ATOM 563 O O . ILE A 1 70 ? -3.506 -9.627 7.226 1.00 98.69 70 ILE A O 1
ATOM 567 N N . SER A 1 71 ? -3.537 -10.777 9.153 1.00 98.69 71 SER A N 1
ATOM 568 C CA . SER A 1 71 ? -3.733 -12.080 8.515 1.00 98.69 71 SER A CA 1
ATOM 569 C C . SER A 1 71 ? -5.199 -12.309 8.142 1.00 98.69 71 SER A C 1
ATOM 571 O O . SER A 1 71 ? -6.091 -11.603 8.626 1.00 98.69 71 SER A O 1
ATOM 573 N N . THR A 1 72 ? -5.455 -13.315 7.306 1.00 98.62 72 THR A N 1
ATOM 574 C CA . THR A 1 72 ? -6.821 -13.749 6.974 1.00 98.62 72 THR A CA 1
ATOM 575 C C . THR A 1 72 ? -7.623 -14.118 8.223 1.00 98.62 72 THR A C 1
ATOM 577 O O . THR A 1 72 ? -8.754 -13.669 8.362 1.00 98.62 72 THR A O 1
ATOM 580 N N . GLU A 1 73 ? -7.025 -14.808 9.198 1.00 98.62 73 GLU A N 1
ATOM 581 C CA . GLU A 1 73 ? -7.722 -15.185 10.437 1.00 98.62 73 GLU A CA 1
ATOM 582 C C . GLU A 1 73 ? -8.166 -13.952 11.230 1.00 98.62 73 GLU A C 1
ATOM 584 O O . GLU A 1 73 ? -9.283 -13.900 11.742 1.00 98.62 73 GLU A O 1
ATOM 589 N N . LYS A 1 74 ? -7.307 -12.926 11.310 1.00 98.69 74 LYS A N 1
ATOM 590 C CA . LYS A 1 74 ? -7.653 -11.685 12.009 1.00 98.69 74 LYS A CA 1
ATOM 591 C C . LYS A 1 74 ? -8.711 -10.885 11.249 1.00 98.69 74 LYS A C 1
ATOM 593 O O . LYS A 1 74 ? -9.579 -10.289 11.883 1.00 98.69 74 LYS A O 1
ATOM 598 N N . ARG A 1 75 ? -8.669 -10.873 9.912 1.00 98.62 75 ARG A N 1
ATOM 599 C CA . ARG A 1 75 ? -9.737 -10.286 9.088 1.00 98.62 75 ARG A CA 1
ATOM 600 C C . ARG A 1 75 ? -11.075 -10.958 9.383 1.00 98.62 75 ARG A C 1
ATOM 602 O O . ARG A 1 75 ? -12.056 -10.258 9.614 1.00 98.62 75 ARG A O 1
ATOM 609 N N . ASP A 1 76 ? -11.103 -12.284 9.403 1.00 98.69 76 ASP A N 1
ATOM 610 C CA . ASP A 1 76 ? -12.331 -13.044 9.627 1.00 98.69 76 ASP A CA 1
ATOM 611 C C . ASP A 1 76 ? -12.874 -12.825 11.048 1.00 98.69 76 ASP A C 1
ATOM 613 O O . ASP A 1 76 ? -14.079 -12.660 11.227 1.00 98.69 76 ASP A O 1
ATOM 617 N N . GLU A 1 77 ? -11.996 -12.709 12.051 1.00 98.69 77 GLU A N 1
ATOM 618 C CA . GLU A 1 77 ? -12.368 -12.312 13.416 1.00 98.69 77 GLU A CA 1
ATOM 619 C C . GLU A 1 77 ? -13.008 -10.915 13.464 1.00 98.69 77 GLU A C 1
ATOM 621 O O . GLU A 1 77 ? -14.021 -10.725 14.137 1.00 98.69 77 GLU A O 1
ATOM 626 N N . ILE A 1 78 ? -12.453 -9.929 12.750 1.00 98.75 78 ILE A N 1
ATOM 627 C CA . ILE A 1 78 ? -13.035 -8.579 12.683 1.00 98.75 78 ILE A CA 1
ATOM 628 C C . ILE A 1 78 ? -14.423 -8.634 12.035 1.00 98.75 78 ILE A C 1
ATOM 630 O O . ILE A 1 78 ? -15.367 -8.070 12.581 1.00 98.75 78 ILE A O 1
ATOM 634 N N . LEU A 1 79 ? -14.567 -9.350 10.916 1.00 98.69 79 LEU A N 1
ATOM 635 C CA . LEU A 1 79 ? -15.844 -9.483 10.206 1.00 98.69 79 LEU A CA 1
ATOM 636 C C . LEU A 1 79 ? -16.907 -10.222 11.029 1.00 98.69 79 LEU A C 1
ATOM 638 O O . LEU A 1 79 ? -18.085 -9.876 10.957 1.00 98.69 79 LEU A O 1
ATOM 642 N N . ALA A 1 80 ? -16.509 -11.219 11.822 1.00 98.50 80 ALA A N 1
ATOM 643 C CA . ALA A 1 80 ? -17.406 -11.940 12.723 1.00 98.50 80 ALA A CA 1
ATOM 644 C C . ALA A 1 80 ? -17.888 -11.079 13.904 1.00 98.50 80 ALA A C 1
ATOM 646 O O . ALA A 1 80 ? -18.956 -11.339 14.453 1.00 98.50 80 ALA A O 1
ATOM 647 N N . ASN A 1 81 ? -17.117 -10.054 14.280 1.00 98.44 81 ASN A N 1
ATOM 648 C CA . ASN A 1 81 ? -17.462 -9.108 15.341 1.00 98.44 81 ASN A CA 1
ATOM 649 C C . ASN A 1 81 ? -18.286 -7.902 14.850 1.00 98.44 81 ASN A C 1
ATOM 651 O O . ASN A 1 81 ? -18.656 -7.055 15.668 1.00 98.44 81 ASN A O 1
ATOM 655 N N . CYS A 1 82 ? -18.583 -7.805 13.548 1.00 98.56 82 CYS A N 1
ATOM 656 C CA . CYS A 1 82 ? -19.513 -6.805 13.026 1.00 98.56 82 CYS A CA 1
ATOM 657 C C . CYS A 1 82 ? -20.921 -7.029 13.598 1.00 98.56 82 CYS A C 1
ATOM 659 O O . CYS A 1 82 ? -21.419 -8.151 13.670 1.00 98.56 82 CYS A O 1
ATOM 661 N N . GLN A 1 83 ? -21.579 -5.942 13.994 1.00 97.31 83 GLN A N 1
ATOM 662 C CA . GLN A 1 83 ? -22.877 -5.960 14.670 1.00 97.31 83 GLN A CA 1
ATOM 663 C C . GLN A 1 83 ? -24.041 -6.161 13.699 1.00 97.31 83 GLN A C 1
ATOM 665 O O . GLN A 1 83 ? -25.101 -6.658 14.079 1.00 97.31 83 GLN A O 1
ATOM 670 N N . THR A 1 84 ? -23.859 -5.738 12.448 1.00 98.00 84 THR A N 1
ATOM 671 C CA . THR A 1 84 ? -24.875 -5.791 11.395 1.00 98.00 84 THR A CA 1
ATOM 672 C C . THR A 1 84 ? -24.273 -6.302 10.095 1.00 98.00 84 THR A C 1
ATOM 674 O O . THR A 1 84 ? -23.066 -6.201 9.870 1.00 98.00 84 THR A O 1
ATOM 677 N N . GLU A 1 85 ? -25.127 -6.814 9.209 1.00 97.81 85 GLU A N 1
ATOM 678 C CA . GLU A 1 85 ? -24.697 -7.221 7.871 1.00 97.81 85 GLU A CA 1
ATOM 679 C C . GLU A 1 85 ? -24.162 -6.031 7.062 1.00 97.81 85 GLU A C 1
ATOM 681 O O . GLU A 1 85 ? -23.134 -6.151 6.402 1.00 97.81 85 GLU A O 1
ATOM 686 N N . ASP A 1 86 ? -24.789 -4.858 7.182 1.00 97.88 86 ASP A N 1
ATOM 687 C CA . ASP A 1 86 ? -24.351 -3.639 6.493 1.00 97.88 86 ASP A CA 1
ATOM 688 C C . ASP A 1 86 ? -22.949 -3.198 6.943 1.00 97.88 86 ASP A C 1
ATOM 690 O O . ASP A 1 86 ? -22.112 -2.804 6.127 1.00 97.88 86 ASP A O 1
ATOM 694 N N . GLU A 1 87 ? -22.652 -3.287 8.244 1.00 98.31 87 GLU A N 1
ATOM 695 C CA . GLU A 1 87 ? -21.295 -3.074 8.752 1.00 98.31 87 GLU A CA 1
ATOM 696 C C . GLU A 1 87 ? -20.326 -4.110 8.181 1.00 98.31 87 GLU A C 1
ATOM 698 O O . GLU A 1 87 ? -19.235 -3.739 7.743 1.00 98.31 87 GLU A O 1
ATOM 703 N N . ARG A 1 88 ? -20.718 -5.389 8.159 1.00 98.38 88 ARG A N 1
ATOM 704 C CA . ARG A 1 88 ? -19.878 -6.482 7.660 1.00 98.38 88 ARG A CA 1
ATOM 705 C C . ARG A 1 88 ? -19.498 -6.278 6.197 1.00 98.38 88 ARG A C 1
ATOM 707 O O . ARG A 1 88 ? -18.324 -6.414 5.864 1.00 98.38 88 ARG A O 1
ATOM 714 N N . VAL A 1 89 ? -20.453 -5.906 5.343 1.00 98.38 89 VAL A N 1
ATOM 715 C CA . VAL A 1 89 ? -20.217 -5.635 3.915 1.00 98.38 89 VAL A CA 1
ATOM 716 C C . VAL A 1 89 ? -19.252 -4.461 3.738 1.00 98.38 89 VAL A C 1
ATOM 718 O O . VAL A 1 89 ? -18.217 -4.616 3.090 1.00 98.38 89 VAL A O 1
ATOM 721 N N . ARG A 1 90 ? -19.517 -3.315 4.382 1.00 97.81 90 ARG A N 1
ATOM 722 C CA . ARG A 1 90 ? -18.628 -2.140 4.293 1.00 97.81 90 ARG A CA 1
ATOM 723 C C . ARG A 1 90 ? -17.234 -2.426 4.860 1.00 97.81 90 ARG A C 1
ATOM 725 O O . ARG A 1 90 ? -16.234 -1.974 4.309 1.00 97.81 90 ARG A O 1
ATOM 732 N N . THR A 1 91 ? -17.143 -3.198 5.942 1.00 98.38 91 THR A N 1
ATOM 733 C CA . THR A 1 91 ? -15.864 -3.610 6.544 1.00 98.38 91 THR A CA 1
ATOM 734 C C . THR A 1 91 ? -15.095 -4.563 5.630 1.00 98.38 91 THR A C 1
ATOM 736 O O . THR A 1 91 ? -13.879 -4.434 5.495 1.00 98.38 91 THR A O 1
ATOM 739 N N . ALA A 1 92 ? -15.782 -5.488 4.954 1.00 98.12 92 ALA A N 1
ATOM 740 C CA . ALA A 1 92 ? -15.161 -6.389 3.988 1.00 98.12 92 ALA A CA 1
ATOM 741 C C . ALA A 1 92 ? -14.582 -5.634 2.781 1.00 98.12 92 ALA A C 1
ATOM 743 O O . ALA A 1 92 ? -13.530 -6.025 2.283 1.00 98.12 92 ALA A O 1
ATOM 744 N N . GLU A 1 93 ? -15.223 -4.546 2.345 1.00 96.56 93 GLU A N 1
ATOM 745 C CA . GLU A 1 93 ? -14.699 -3.653 1.301 1.00 96.56 93 GLU A CA 1
ATOM 746 C C . GLU A 1 93 ? -13.509 -2.808 1.786 1.00 96.56 93 GLU A C 1
ATOM 748 O O . GLU A 1 93 ? -12.557 -2.580 1.034 1.00 96.56 93 GLU A O 1
ATOM 753 N N . LEU A 1 94 ? -13.537 -2.367 3.050 1.00 97.12 94 LEU A N 1
ATOM 754 C CA . LEU A 1 94 ? -12.449 -1.612 3.680 1.00 97.12 94 LEU A CA 1
ATOM 755 C C . LEU A 1 94 ? -11.173 -2.457 3.841 1.00 97.12 94 LEU A C 1
ATOM 757 O O . LEU A 1 94 ? -10.064 -1.925 3.761 1.00 97.12 94 LEU A O 1
ATOM 761 N N . ILE A 1 95 ? -11.306 -3.763 4.082 1.00 98.06 95 ILE A N 1
ATOM 762 C CA . ILE A 1 95 ? -10.175 -4.675 4.284 1.00 98.06 95 ILE A CA 1
ATOM 763 C C . ILE A 1 95 ? -9.793 -5.328 2.953 1.00 98.06 95 ILE A C 1
ATOM 765 O O . ILE A 1 95 ? -10.429 -6.275 2.492 1.00 98.06 95 ILE A O 1
ATOM 769 N N . ARG A 1 96 ? -8.709 -4.846 2.341 1.00 96.88 96 ARG A N 1
ATOM 770 C CA . ARG A 1 96 ? -8.280 -5.246 0.990 1.00 96.88 96 ARG A CA 1
ATOM 771 C C . ARG A 1 96 ? -7.067 -6.173 1.025 1.00 96.88 96 ARG A C 1
ATOM 773 O O . ARG A 1 96 ? -6.247 -6.047 1.930 1.00 96.88 96 ARG A O 1
ATOM 780 N N . PRO A 1 97 ? -6.899 -7.085 0.058 1.00 97.69 97 PRO A N 1
ATOM 781 C CA . PRO A 1 97 ? -5.713 -7.926 0.021 1.00 97.69 97 PRO A CA 1
ATOM 782 C C . PRO A 1 97 ? -4.481 -7.086 -0.353 1.00 97.69 97 PRO A C 1
ATOM 784 O O . PRO A 1 97 ? -4.564 -6.175 -1.186 1.00 97.69 97 PRO A O 1
ATOM 787 N N . ILE A 1 98 ? -3.337 -7.373 0.273 1.00 97.75 98 ILE A N 1
ATOM 788 C CA . ILE A 1 98 ? -2.095 -6.607 0.092 1.00 97.75 98 ILE A CA 1
ATOM 789 C C . ILE A 1 98 ? -0.921 -7.493 -0.326 1.00 97.75 98 ILE A C 1
ATOM 791 O O . ILE A 1 98 ? -0.705 -8.567 0.231 1.00 97.75 98 ILE A O 1
ATOM 795 N N . LEU A 1 99 ? -0.128 -7.000 -1.277 1.00 97.62 99 LEU A N 1
ATOM 796 C CA . LEU A 1 99 ? 1.175 -7.545 -1.647 1.00 97.62 99 LEU A CA 1
ATOM 797 C C . LEU A 1 99 ? 2.298 -6.660 -1.098 1.00 97.62 99 LEU A C 1
ATOM 799 O O . LEU A 1 99 ? 2.204 -5.429 -1.032 1.00 97.62 99 LEU A O 1
ATOM 803 N N . ARG A 1 100 ? 3.399 -7.295 -0.709 1.00 95.94 100 ARG A N 1
ATOM 804 C CA . ARG A 1 100 ? 4.627 -6.650 -0.239 1.00 95.94 100 ARG A CA 1
ATOM 805 C C . ARG A 1 100 ? 5.734 -6.845 -1.264 1.00 95.94 100 ARG A C 1
ATOM 807 O O . ARG A 1 100 ? 5.700 -7.773 -2.060 1.00 95.94 100 ARG A O 1
ATOM 814 N N . GLY A 1 101 ? 6.806 -6.062 -1.164 1.00 93.75 101 GLY A N 1
ATOM 815 C CA . GLY A 1 101 ? 7.950 -6.185 -2.084 1.00 93.75 101 GLY A CA 1
ATOM 816 C C . GLY A 1 101 ? 8.564 -7.588 -2.202 1.00 93.75 101 GLY A C 1
ATOM 817 O O . GLY A 1 101 ? 9.095 -7.922 -3.254 1.00 93.75 101 GLY A O 1
ATOM 818 N N . ARG A 1 102 ? 8.476 -8.420 -1.154 1.00 93.75 102 ARG A N 1
ATOM 819 C CA . ARG A 1 102 ? 8.956 -9.817 -1.177 1.00 93.75 102 ARG A CA 1
ATOM 820 C C . ARG A 1 102 ? 8.005 -10.797 -1.865 1.00 93.75 102 ARG A C 1
ATOM 822 O O . ARG A 1 102 ? 8.434 -11.885 -2.219 1.00 93.75 102 ARG A O 1
ATOM 829 N N . ASP A 1 103 ? 6.745 -10.406 -2.002 1.00 96.00 103 ASP A N 1
ATOM 830 C CA . ASP A 1 103 ? 5.689 -11.211 -2.605 1.00 96.00 103 ASP A CA 1
ATOM 831 C C . ASP A 1 103 ? 5.742 -11.090 -4.145 1.00 96.00 103 ASP A C 1
ATOM 833 O O . ASP A 1 103 ? 5.174 -11.913 -4.852 1.00 96.00 103 ASP A O 1
ATOM 837 N N . ILE A 1 104 ? 6.456 -10.088 -4.682 1.00 96.06 104 ILE A N 1
ATOM 838 C CA . ILE A 1 104 ? 6.595 -9.852 -6.125 1.00 96.06 104 ILE A CA 1
ATOM 839 C C . ILE A 1 104 ? 7.779 -10.634 -6.702 1.00 96.06 104 ILE A C 1
ATOM 841 O O . ILE A 1 104 ? 8.926 -10.474 -6.268 1.00 96.06 104 ILE A O 1
ATOM 845 N N . LYS A 1 105 ? 7.503 -11.429 -7.737 1.00 94.00 105 LYS A N 1
ATOM 846 C CA . LYS A 1 105 ? 8.476 -12.201 -8.513 1.00 94.00 105 LYS A CA 1
ATOM 847 C C . LYS A 1 105 ? 8.454 -11.758 -9.976 1.00 94.00 105 LYS A C 1
ATOM 849 O O . LYS A 1 105 ? 7.772 -10.815 -10.370 1.00 94.00 105 LYS A O 1
ATOM 854 N N . ARG A 1 106 ? 9.297 -12.386 -10.795 1.00 93.94 106 ARG A N 1
ATOM 855 C CA . ARG A 1 106 ? 9.355 -12.097 -12.228 1.00 93.94 106 ARG A CA 1
ATOM 856 C C . ARG A 1 106 ? 8.126 -12.714 -12.893 1.00 93.94 106 ARG A C 1
ATOM 858 O O . ARG A 1 106 ? 7.942 -13.917 -12.784 1.00 93.94 106 ARG A O 1
ATOM 865 N N . TYR A 1 107 ? 7.334 -11.895 -13.579 1.00 95.06 107 TYR A N 1
ATOM 866 C CA . TYR A 1 107 ? 6.065 -12.245 -14.236 1.00 95.06 107 TYR A CA 1
ATOM 867 C C . TYR A 1 107 ? 4.898 -12.636 -13.317 1.00 95.06 107 TYR A C 1
ATOM 869 O O . TYR A 1 107 ? 3.770 -12.694 -13.795 1.00 95.06 107 TYR A O 1
ATOM 877 N N . GLU A 1 108 ? 5.121 -12.837 -12.022 1.00 95.69 108 GLU A N 1
ATOM 878 C CA . GLU A 1 108 ? 4.096 -13.316 -11.093 1.00 95.69 108 GLU A CA 1
ATOM 879 C C . GLU A 1 108 ? 4.271 -12.733 -9.687 1.00 95.69 108 GLU A C 1
ATOM 881 O O . GLU A 1 108 ? 5.267 -12.076 -9.373 1.00 95.69 108 GLU A O 1
ATOM 886 N N . TYR A 1 109 ? 3.305 -12.996 -8.817 1.00 96.69 109 TYR A N 1
ATOM 887 C CA . TYR A 1 109 ? 3.388 -12.689 -7.397 1.00 96.69 109 TYR A CA 1
ATOM 888 C C . TYR A 1 109 ? 2.773 -13.819 -6.573 1.00 96.69 109 TYR A C 1
ATOM 890 O O . TYR A 1 109 ? 1.907 -14.552 -7.044 1.00 96.69 109 TYR A O 1
ATOM 898 N N . GLU A 1 110 ? 3.199 -13.925 -5.319 1.00 97.38 110 GLU A N 1
ATOM 899 C CA . GLU A 1 110 ? 2.677 -14.887 -4.351 1.00 97.38 110 GLU A CA 1
ATOM 900 C C . GLU A 1 110 ? 2.032 -14.139 -3.193 1.00 97.38 110 GLU A C 1
ATOM 902 O O . GLU A 1 110 ? 2.710 -13.608 -2.313 1.00 97.38 110 GLU A O 1
ATOM 907 N N . TRP A 1 111 ? 0.703 -14.080 -3.198 1.00 97.44 111 TRP A N 1
ATOM 908 C CA . TRP A 1 111 ? -0.027 -13.482 -2.092 1.00 97.44 111 TRP A CA 1
ATOM 909 C C . TRP A 1 111 ? 0.119 -14.327 -0.823 1.00 97.44 111 TRP A C 1
ATOM 911 O O . TRP A 1 111 ? -0.051 -15.540 -0.849 1.00 97.44 111 TRP A O 1
ATOM 921 N N . ALA A 1 112 ? 0.437 -13.668 0.290 1.00 97.81 112 ALA A N 1
ATOM 922 C CA . ALA A 1 112 ? 0.776 -14.317 1.554 1.00 97.81 112 ALA A CA 1
ATOM 923 C C . ALA A 1 112 ? -0.399 -14.369 2.549 1.00 97.81 112 ALA A C 1
ATOM 925 O O . ALA A 1 112 ? -0.165 -14.291 3.753 1.00 97.81 112 ALA A O 1
ATOM 926 N N . ASP A 1 113 ? -1.643 -14.401 2.057 1.00 98.00 113 ASP A N 1
ATOM 927 C CA . ASP A 1 113 ? -2.863 -14.365 2.881 1.00 98.00 113 ASP A CA 1
ATOM 928 C C . ASP A 1 113 ? -2.923 -13.155 3.838 1.00 98.00 113 ASP A C 1
ATOM 930 O O . ASP A 1 113 ? -3.428 -13.225 4.963 1.00 98.00 113 ASP A O 1
ATOM 934 N N . LEU A 1 114 ? -2.368 -12.022 3.386 1.00 98.38 114 LEU A N 1
ATOM 935 C CA . LEU A 1 114 ? -2.319 -10.766 4.131 1.00 98.38 114 LEU A CA 1
ATOM 936 C C . LEU A 1 114 ? -3.283 -9.726 3.576 1.00 98.38 114 LEU A C 1
ATOM 938 O O . LEU A 1 114 ? -3.456 -9.562 2.364 1.00 98.38 114 LEU A O 1
ATOM 942 N N . TRP A 1 115 ? -3.828 -8.946 4.495 1.00 98.56 115 TRP A N 1
ATOM 943 C CA . TRP A 1 115 ? -4.824 -7.923 4.238 1.00 98.56 115 TRP A CA 1
ATOM 944 C C . TRP A 1 115 ? -4.398 -6.595 4.842 1.00 98.56 115 TRP A C 1
ATOM 946 O O . TRP A 1 115 ? -3.652 -6.564 5.816 1.00 98.56 115 TRP A O 1
ATOM 956 N N . ILE A 1 116 ? -4.879 -5.496 4.275 1.00 98.00 116 ILE A N 1
ATOM 957 C CA . ILE A 1 116 ? -4.705 -4.148 4.802 1.00 98.00 116 ILE A CA 1
ATOM 958 C C . ILE A 1 116 ? -6.057 -3.552 5.189 1.00 98.00 116 ILE A C 1
ATOM 960 O O . ILE A 1 116 ? -7.000 -3.586 4.400 1.00 98.00 116 ILE A O 1
ATOM 964 N N . ILE A 1 117 ? -6.135 -2.955 6.377 1.00 98.12 117 ILE A N 1
ATOM 965 C CA . ILE A 1 117 ? -7.236 -2.064 6.760 1.00 98.12 117 ILE A CA 1
ATOM 966 C C . ILE A 1 117 ? -7.010 -0.727 6.039 1.00 98.12 117 ILE A C 1
ATOM 968 O O . ILE A 1 117 ? -6.122 0.046 6.404 1.00 98.12 117 ILE A O 1
ATOM 972 N N . ALA A 1 118 ? -7.766 -0.480 4.968 1.00 96.00 118 ALA A N 1
ATOM 973 C CA . ALA A 1 118 ? -7.529 0.604 4.015 1.00 96.00 118 ALA A CA 1
ATOM 974 C C . ALA A 1 118 ? -8.184 1.940 4.427 1.00 96.00 118 ALA A C 1
ATOM 976 O O . ALA A 1 118 ? -8.863 2.589 3.627 1.00 96.00 118 ALA A O 1
ATOM 977 N N . THR A 1 119 ? -7.982 2.366 5.677 1.00 96.25 119 THR A N 1
ATOM 978 C CA . THR A 1 119 ? -8.464 3.652 6.213 1.00 96.25 119 THR A CA 1
ATOM 979 C C . THR A 1 119 ? -7.594 4.814 5.721 1.00 96.25 119 THR A C 1
ATOM 981 O O . THR A 1 119 ? -6.767 5.368 6.442 1.00 96.25 119 THR A O 1
ATOM 984 N N . PHE A 1 120 ? -7.734 5.161 4.442 1.00 94.94 120 PHE A N 1
ATOM 985 C CA . PHE A 1 120 ? -6.949 6.224 3.813 1.00 94.94 120 PHE A CA 1
ATOM 986 C C . PHE A 1 120 ? -7.474 7.627 4.173 1.00 94.94 120 PHE A C 1
ATOM 988 O O . PHE A 1 120 ? -8.672 7.867 4.004 1.00 94.94 120 PHE A O 1
ATOM 995 N N . PRO A 1 121 ? -6.598 8.583 4.546 1.00 94.81 121 PRO A N 1
ATOM 996 C CA . PRO A 1 121 ? -7.003 9.962 4.834 1.00 94.81 121 PRO A CA 1
ATOM 997 C C . PRO A 1 121 ? -7.763 10.662 3.699 1.00 94.81 121 PRO A C 1
ATOM 999 O O . PRO A 1 121 ? -8.647 11.473 3.952 1.00 94.81 121 PRO A O 1
ATOM 1002 N N . SER A 1 122 ? -7.468 10.341 2.431 1.00 93.69 122 SER A N 1
ATOM 1003 C CA . SER A 1 122 ? -8.166 10.922 1.269 1.00 93.69 122 SER A CA 1
ATOM 1004 C C . SER A 1 122 ? -9.640 10.522 1.151 1.00 93.69 122 SER A C 1
ATOM 1006 O O . SER A 1 122 ? -10.373 11.110 0.357 1.00 93.69 122 SER A O 1
ATOM 1008 N N . ARG A 1 123 ? -10.077 9.505 1.903 1.00 93.56 123 ARG A N 1
ATOM 1009 C CA . ARG A 1 123 ? -11.441 8.964 1.860 1.00 93.56 123 ARG A CA 1
ATOM 1010 C C . ARG A 1 123 ? -12.335 9.490 2.969 1.00 93.56 123 ARG A C 1
ATOM 1012 O O . ARG A 1 123 ? -13.541 9.292 2.871 1.00 93.56 123 ARG A O 1
ATOM 1019 N N . HIS A 1 124 ? -11.762 10.145 3.981 1.00 93.69 124 HIS A N 1
ATOM 1020 C CA . HIS A 1 124 ? -12.503 10.737 5.095 1.00 93.69 124 HIS A CA 1
ATOM 1021 C C . HIS A 1 124 ? -13.505 9.755 5.724 1.00 93.69 124 HIS A C 1
ATOM 1023 O O . HIS A 1 124 ? -14.686 10.062 5.880 1.00 93.69 124 HIS A O 1
ATOM 1029 N N . TYR A 1 125 ? -13.042 8.538 6.025 1.00 95.38 125 TYR A N 1
ATOM 1030 C CA . TYR A 1 125 ? -13.885 7.529 6.659 1.00 95.38 125 TYR A CA 1
ATOM 1031 C C . TYR A 1 125 ? -14.332 7.997 8.045 1.00 95.38 125 TYR A C 1
ATOM 1033 O O . TYR A 1 125 ? -13.520 8.463 8.838 1.00 95.38 125 TYR A O 1
ATOM 1041 N N . ASP A 1 126 ? -15.606 7.792 8.364 1.00 97.38 126 ASP A N 1
ATOM 1042 C CA . ASP A 1 126 ? -16.096 7.894 9.734 1.00 97.38 126 ASP A CA 1
ATOM 1043 C C . ASP A 1 126 ? -15.885 6.555 10.453 1.00 97.38 126 ASP A C 1
ATOM 1045 O O . ASP A 1 126 ? -16.545 5.561 10.139 1.00 97.38 126 ASP A O 1
ATOM 1049 N N . ILE A 1 127 ? -14.959 6.518 11.413 1.00 97.69 127 ILE A N 1
ATOM 1050 C CA . ILE A 1 127 ? -14.620 5.304 12.168 1.00 97.69 127 ILE A CA 1
ATOM 1051 C C . ILE A 1 127 ? -15.792 4.771 13.005 1.00 97.69 127 ILE A C 1
ATOM 1053 O O . ILE A 1 127 ? -15.841 3.573 13.284 1.00 97.69 127 ILE A O 1
ATOM 1057 N N . GLU A 1 128 ? -16.769 5.614 13.359 1.00 97.81 128 GLU A N 1
ATOM 1058 C CA . GLU A 1 128 ? -17.973 5.173 14.076 1.00 97.81 128 GLU A CA 1
ATOM 1059 C C . GLU A 1 128 ? -18.874 4.287 13.206 1.00 97.81 128 GLU A C 1
ATOM 1061 O O . GLU A 1 128 ? -19.632 3.471 13.726 1.00 97.81 128 GLU A O 1
ATOM 1066 N N . SER A 1 129 ? -18.741 4.371 11.878 1.00 97.75 129 SER A N 1
ATOM 1067 C CA . SER A 1 129 ? -19.439 3.486 10.939 1.00 97.75 129 SER A CA 1
ATOM 1068 C C . SER A 1 129 ? -18.842 2.069 10.861 1.00 97.75 129 SER A C 1
ATOM 1070 O O . SER A 1 129 ? -19.431 1.207 10.200 1.00 97.75 129 SER A O 1
ATOM 1072 N N . TYR A 1 130 ? -17.703 1.823 11.528 1.00 98.38 130 TYR A N 1
ATOM 1073 C CA . TYR A 1 130 ? -16.960 0.554 11.535 1.00 98.38 130 TYR A CA 1
ATOM 1074 C C . TYR A 1 130 ? -16.598 0.106 12.968 1.00 98.38 130 TYR A C 1
ATOM 1076 O O . TYR A 1 130 ? -15.409 -0.004 13.298 1.00 98.38 130 TYR A O 1
ATOM 1084 N N . PRO A 1 131 ? -17.577 -0.149 13.858 1.00 98.44 131 PRO A N 1
ATOM 1085 C CA . PRO A 1 131 ? -17.300 -0.437 15.263 1.00 98.44 131 PRO A CA 1
ATOM 1086 C C . PRO A 1 131 ? -16.393 -1.661 15.480 1.00 98.44 131 PRO A C 1
ATOM 1088 O O . PRO A 1 131 ? -15.546 -1.613 16.373 1.00 98.44 131 PRO A O 1
ATOM 1091 N N . ALA A 1 132 ? -16.471 -2.718 14.662 1.00 98.56 132 ALA A N 1
ATOM 1092 C CA . ALA A 1 132 ? -15.554 -3.859 14.765 1.00 98.56 132 ALA A CA 1
ATOM 1093 C C . ALA A 1 132 ? -14.088 -3.473 14.486 1.00 98.56 132 ALA A C 1
ATOM 1095 O O . ALA A 1 132 ? -13.187 -3.837 15.247 1.00 98.56 132 ALA A O 1
ATOM 1096 N N . VAL A 1 133 ? -13.844 -2.677 13.438 1.00 98.62 133 VAL A N 1
ATOM 1097 C CA . VAL A 1 133 ? -12.503 -2.168 13.093 1.00 98.62 133 VAL A CA 1
ATOM 1098 C C . VAL A 1 133 ? -12.004 -1.203 14.163 1.00 98.62 133 VAL A C 1
ATOM 1100 O O . VAL A 1 133 ? -10.858 -1.313 14.600 1.00 98.62 133 VAL A O 1
ATOM 1103 N N . LYS A 1 134 ? -12.867 -0.294 14.631 1.00 98.62 134 LYS A N 1
ATOM 1104 C CA . LYS A 1 134 ? -12.566 0.631 15.728 1.00 98.62 134 LYS A CA 1
ATOM 1105 C C . LYS A 1 134 ? -12.118 -0.125 16.977 1.00 98.62 134 LYS A C 1
ATOM 1107 O O . LYS A 1 134 ? -11.069 0.191 17.531 1.00 98.62 134 LYS A O 1
ATOM 1112 N N . ASN A 1 135 ? -12.878 -1.138 17.393 1.00 98.44 135 ASN A N 1
ATOM 1113 C CA . ASN A 1 135 ? -12.565 -1.956 18.564 1.00 98.44 135 ASN A CA 1
ATOM 1114 C C . ASN A 1 135 ? -11.239 -2.703 18.397 1.00 98.44 135 ASN A C 1
ATOM 1116 O O . ASN A 1 135 ? -10.417 -2.705 19.315 1.00 98.44 135 ASN A O 1
ATOM 1120 N N . TYR A 1 136 ? -10.998 -3.285 17.218 1.00 98.62 136 TYR A N 1
ATOM 1121 C CA . TYR A 1 136 ? -9.722 -3.921 16.907 1.00 98.62 136 TYR A CA 1
ATOM 1122 C C . TYR A 1 136 ? -8.554 -2.932 17.026 1.00 98.62 136 TYR A C 1
ATOM 1124 O O . TYR A 1 136 ? -7.600 -3.204 17.753 1.00 98.62 136 TYR A O 1
ATOM 1132 N N . LEU A 1 137 ? -8.633 -1.764 16.387 1.00 98.25 137 LEU A N 1
ATOM 1133 C CA . LEU A 1 137 ? -7.564 -0.768 16.445 1.00 98.25 137 LEU A CA 1
ATOM 1134 C C . LEU A 1 137 ? -7.351 -0.249 17.877 1.00 98.25 137 LEU A C 1
ATOM 1136 O O . LEU A 1 137 ? -6.217 -0.184 18.345 1.00 98.25 137 LEU A O 1
ATOM 1140 N N . LEU A 1 138 ? -8.420 0.033 18.625 1.00 97.94 138 LEU A N 1
ATOM 1141 C CA . LEU A 1 138 ? -8.313 0.434 20.033 1.00 97.94 138 LEU A CA 1
ATOM 1142 C C . LEU A 1 138 ? -7.644 -0.638 20.904 1.00 97.94 138 LEU A C 1
ATOM 1144 O O . LEU A 1 138 ? -6.904 -0.286 21.821 1.00 97.94 138 LEU A O 1
ATOM 1148 N N . SER A 1 139 ? -7.829 -1.928 20.596 1.00 97.38 139 SER A N 1
ATOM 1149 C CA . SER A 1 139 ? -7.154 -3.024 21.308 1.00 97.38 139 SER A CA 1
ATOM 1150 C C . SER A 1 139 ? -5.626 -3.003 21.164 1.00 97.38 139 SER A C 1
ATOM 1152 O O . SER A 1 139 ? -4.919 -3.516 22.032 1.00 97.38 139 SER A O 1
ATOM 1154 N N . ILE A 1 140 ? -5.102 -2.367 20.108 1.00 96.62 140 ILE A N 1
ATOM 1155 C CA . ILE A 1 140 ? -3.661 -2.151 19.910 1.00 96.62 140 ILE A CA 1
ATOM 1156 C C . ILE A 1 140 ? -3.126 -1.053 20.847 1.00 96.62 140 ILE A C 1
ATOM 1158 O O . ILE A 1 140 ? -1.956 -1.094 21.239 1.00 96.62 140 ILE A O 1
ATOM 1162 N N . GLY A 1 141 ? -3.977 -0.100 21.234 1.00 95.56 141 GLY A N 1
ATOM 1163 C CA . GLY A 1 141 ? -3.647 1.053 22.074 1.00 95.56 141 GLY A CA 1
ATOM 1164 C C . GLY A 1 141 ? -3.525 2.346 21.269 1.00 95.56 141 GLY A C 1
ATOM 1165 O O . GLY A 1 141 ? -2.760 2.428 20.302 1.00 95.56 141 GLY A O 1
ATOM 1166 N N . ILE A 1 142 ? -4.267 3.375 21.686 1.00 95.88 142 ILE A N 1
ATOM 1167 C CA . ILE A 1 142 ? -4.343 4.658 20.977 1.00 95.88 142 ILE A CA 1
ATOM 1168 C C . ILE A 1 142 ? -2.989 5.375 20.941 1.00 95.88 142 ILE A C 1
ATOM 1170 O O . ILE A 1 142 ? -2.639 5.956 19.921 1.00 95.88 142 ILE A O 1
ATOM 1174 N N . GLU A 1 143 ? -2.164 5.208 21.973 1.00 96.00 143 GLU A N 1
ATOM 1175 C CA . GLU A 1 143 ? -0.832 5.811 22.110 1.00 96.00 143 GLU A CA 1
ATOM 1176 C C . GLU A 1 143 ? 0.168 5.289 21.066 1.00 96.00 143 GLU A C 1
ATOM 1178 O O . GLU A 1 143 ? 1.217 5.887 20.824 1.00 96.00 143 GLU A O 1
ATOM 1183 N N . ARG A 1 144 ? -0.125 4.132 20.454 1.00 96.31 144 ARG A N 1
ATOM 1184 C CA . ARG A 1 144 ? 0.652 3.568 19.336 1.00 96.31 144 ARG A CA 1
ATOM 1185 C C . ARG A 1 144 ? 0.125 4.007 17.980 1.00 96.31 144 ARG A C 1
ATOM 1187 O O . ARG A 1 144 ? 0.868 3.945 17.003 1.00 96.31 144 ARG A O 1
ATOM 1194 N N . LEU A 1 145 ? -1.151 4.371 17.908 1.00 97.31 145 LEU A N 1
ATOM 1195 C CA . LEU A 1 145 ? -1.867 4.640 16.665 1.00 97.31 145 LEU A CA 1
ATOM 1196 C C . LEU A 1 145 ? -1.988 6.125 16.367 1.00 97.31 145 LEU A C 1
ATOM 1198 O O . LEU A 1 145 ? -1.978 6.509 15.200 1.00 97.31 145 LEU A O 1
ATOM 1202 N N . GLU A 1 146 ? -2.056 6.972 17.384 1.00 96.69 146 GLU A N 1
ATOM 1203 C CA . GLU A 1 146 ? -2.099 8.408 17.187 1.00 96.69 146 GLU A CA 1
ATOM 1204 C C . GLU A 1 146 ? -0.872 8.903 16.413 1.00 96.69 146 GLU A C 1
ATOM 1206 O O . GLU A 1 146 ? 0.235 8.356 16.490 1.00 96.69 146 GLU A O 1
ATOM 1211 N N . GLN A 1 147 ? -1.090 9.944 15.618 1.00 97.25 147 GLN A N 1
ATOM 1212 C CA . GLN A 1 147 ? -0.083 10.522 14.739 1.00 97.25 147 GLN A CA 1
ATOM 1213 C C . GLN A 1 147 ? 0.393 11.858 15.316 1.00 97.25 147 GLN A C 1
ATOM 1215 O O . GLN A 1 147 ? 0.363 12.883 14.642 1.00 97.25 147 GLN A O 1
ATOM 1220 N N . THR A 1 148 ? 0.811 11.864 16.587 1.00 96.94 148 THR A N 1
ATOM 1221 C CA . THR A 1 148 ? 1.282 13.064 17.312 1.00 96.94 148 THR A CA 1
ATOM 1222 C C . THR A 1 148 ? 2.805 13.189 17.338 1.00 96.94 148 THR A C 1
ATOM 1224 O O . THR A 1 148 ? 3.341 14.288 17.483 1.00 96.94 148 THR A O 1
ATOM 1227 N N . GLY A 1 149 ? 3.525 12.080 17.136 1.00 96.00 149 GLY A N 1
ATOM 1228 C CA . GLY A 1 149 ? 4.981 11.993 17.270 1.00 96.00 149 GLY A CA 1
ATOM 1229 C C . GLY A 1 149 ? 5.483 11.976 18.717 1.00 96.00 149 GLY A C 1
ATOM 1230 O O . GLY A 1 149 ? 6.699 11.996 18.928 1.00 96.00 149 GLY A O 1
ATOM 1231 N N . GLU A 1 150 ? 4.577 11.944 19.693 1.00 97.00 150 GLU A N 1
ATOM 1232 C CA . GLU A 1 150 ? 4.894 11.978 21.117 1.00 97.00 150 GLU A CA 1
ATOM 1233 C C . GLU A 1 150 ? 5.406 10.629 21.648 1.00 97.00 150 GLU A C 1
ATOM 1235 O O . GLU A 1 150 ? 5.455 9.605 20.959 1.00 97.00 150 GLU A O 1
ATOM 1240 N N . THR A 1 151 ? 5.892 10.642 22.888 1.00 97.25 151 THR A N 1
ATOM 1241 C CA . THR A 1 151 ? 6.282 9.434 23.620 1.00 97.25 151 THR A CA 1
ATOM 1242 C C . THR A 1 151 ? 5.497 9.376 24.919 1.00 97.25 151 THR A C 1
ATOM 1244 O O . THR A 1 151 ? 5.653 10.238 25.779 1.00 97.25 151 THR A O 1
ATOM 1247 N N . HIS A 1 152 ? 4.702 8.325 25.069 1.00 95.00 152 HIS A N 1
ATOM 1248 C CA . HIS A 1 152 ? 3.841 8.070 26.215 1.00 95.00 152 HIS A CA 1
ATOM 1249 C C . HIS A 1 152 ? 4.511 7.075 27.166 1.00 95.00 152 HIS A C 1
ATOM 1251 O O . HIS A 1 152 ? 5.344 6.256 26.763 1.00 95.00 152 HIS A O 1
ATOM 1257 N N . ILE A 1 153 ? 4.137 7.128 28.443 1.00 95.38 153 ILE A N 1
ATOM 1258 C CA . ILE A 1 153 ? 4.505 6.117 29.437 1.00 95.38 153 ILE A CA 1
ATOM 1259 C C . ILE A 1 153 ? 3.231 5.363 29.804 1.00 95.38 153 ILE A C 1
ATOM 1261 O O . ILE A 1 153 ? 2.385 5.892 30.517 1.00 95.38 153 ILE A O 1
ATOM 1265 N N . VAL A 1 154 ? 3.112 4.121 29.337 1.00 92.50 154 VAL A N 1
ATOM 1266 C CA . VAL A 1 154 ? 1.965 3.248 29.619 1.00 92.50 154 VAL A CA 1
ATOM 1267 C C . VAL A 1 154 ? 2.473 2.051 30.408 1.00 92.50 154 VAL A C 1
ATOM 1269 O O . VAL A 1 154 ? 3.362 1.329 29.949 1.00 92.50 154 VAL A O 1
ATOM 1272 N N . ASN A 1 155 ? 1.954 1.855 31.622 1.00 92.12 155 ASN A N 1
ATOM 1273 C CA . ASN A 1 155 ? 2.371 0.776 32.529 1.00 92.12 155 ASN A CA 1
ATOM 1274 C C . ASN A 1 155 ? 3.901 0.708 32.727 1.00 92.12 155 ASN A C 1
ATOM 1276 O O . ASN A 1 155 ? 4.506 -0.363 32.686 1.00 92.12 155 ASN A O 1
ATOM 1280 N N . GLY A 1 156 ? 4.547 1.871 32.866 1.00 92.25 156 GLY A N 1
ATOM 1281 C CA . GLY A 1 156 ? 5.999 1.984 33.053 1.00 92.25 156 GLY A CA 1
ATOM 1282 C C . GLY A 1 156 ? 6.847 1.728 31.799 1.00 92.25 156 GLY A C 1
ATOM 1283 O O . GLY A 1 156 ? 8.073 1.808 31.875 1.00 92.25 156 GLY A O 1
ATOM 1284 N N . LYS A 1 157 ? 6.239 1.454 30.637 1.00 94.75 157 LYS A N 1
ATOM 1285 C CA . LYS A 1 157 ? 6.942 1.269 29.359 1.00 94.75 157 LYS A CA 1
ATOM 1286 C C . LYS A 1 157 ? 6.801 2.508 28.481 1.00 94.75 157 LYS A C 1
ATOM 1288 O O . LYS A 1 157 ? 5.720 3.079 28.368 1.00 94.75 157 LYS A O 1
ATOM 1293 N N . LYS A 1 158 ? 7.897 2.895 27.823 1.00 96.19 158 LYS A N 1
ATOM 1294 C CA . LYS A 1 158 ? 7.885 3.962 26.814 1.00 96.19 158 LYS A CA 1
ATOM 1295 C C . LYS A 1 158 ? 7.250 3.443 25.527 1.00 96.19 158 LYS A C 1
ATOM 1297 O O . LYS A 1 158 ? 7.732 2.466 24.955 1.00 96.19 158 LYS A O 1
ATOM 1302 N N . ILE A 1 159 ? 6.202 4.116 25.075 1.00 95.56 159 ILE A N 1
ATOM 1303 C CA . ILE A 1 159 ? 5.521 3.869 23.806 1.00 95.56 159 ILE A CA 1
ATOM 1304 C C . ILE A 1 159 ? 5.679 5.118 22.952 1.00 95.56 159 ILE A C 1
ATOM 1306 O O . ILE A 1 159 ? 5.441 6.223 23.426 1.00 95.56 159 ILE A O 1
ATOM 1310 N N . LYS A 1 160 ? 6.111 4.950 21.704 1.00 95.94 160 LYS A N 1
ATOM 1311 C CA . LYS A 1 160 ? 6.247 6.057 20.761 1.00 95.94 160 LYS A CA 1
ATOM 1312 C C . LYS A 1 160 ? 5.047 6.062 19.820 1.00 95.94 160 LYS A C 1
ATOM 1314 O O . LYS A 1 160 ? 4.799 5.042 19.177 1.00 95.94 160 LYS A O 1
ATOM 1319 N N . ALA A 1 161 ? 4.369 7.200 19.729 1.00 97.25 161 ALA A N 1
ATOM 1320 C CA . ALA A 1 161 ? 3.313 7.432 18.758 1.00 97.25 161 ALA A CA 1
ATOM 1321 C C . ALA A 1 161 ? 3.864 7.415 17.323 1.00 97.25 161 ALA A C 1
ATOM 1323 O O . ALA A 1 161 ? 5.077 7.551 17.085 1.00 97.25 161 ALA A O 1
ATOM 1324 N N . ARG A 1 162 ? 2.972 7.276 16.336 1.00 97.25 162 ARG A N 1
ATOM 1325 C CA . ARG A 1 162 ? 3.357 7.393 14.923 1.00 97.25 162 ARG A CA 1
ATOM 1326 C C . ARG A 1 162 ? 3.837 8.811 14.621 1.00 97.25 162 ARG A C 1
ATOM 1328 O O . ARG A 1 162 ? 3.639 9.747 15.395 1.00 97.25 162 ARG A O 1
ATOM 1335 N N . LYS A 1 163 ? 4.516 8.974 13.478 1.00 96.19 163 LYS A N 1
ATOM 1336 C CA . LYS A 1 163 ? 5.016 10.280 13.018 1.00 96.19 163 LYS A CA 1
ATOM 1337 C C . LYS A 1 163 ? 3.889 11.318 13.068 1.00 96.19 163 LYS A C 1
ATOM 1339 O O . LYS A 1 163 ? 2.788 11.021 12.627 1.00 96.19 163 LYS A O 1
ATOM 1344 N N . LYS A 1 164 ? 4.211 12.536 13.521 1.00 96.69 164 LYS A N 1
ATOM 1345 C CA . LYS A 1 164 ? 3.259 13.646 13.561 1.00 96.69 164 LYS A CA 1
ATOM 1346 C C . LYS A 1 164 ? 2.652 13.939 12.180 1.00 96.69 164 LYS A C 1
ATOM 1348 O O . LYS A 1 164 ? 3.409 14.233 11.250 1.00 96.69 164 LYS A O 1
ATOM 1353 N N . THR A 1 165 ? 1.327 13.890 12.070 1.00 95.69 165 THR A N 1
ATOM 1354 C CA . THR A 1 165 ? 0.529 14.305 10.900 1.00 95.69 165 THR A CA 1
ATOM 1355 C C . THR A 1 165 ? -0.750 15.014 11.375 1.00 95.69 165 THR A C 1
ATOM 1357 O O . THR A 1 165 ? -0.941 15.204 12.574 1.00 95.69 165 THR A O 1
ATOM 1360 N N . SER A 1 166 ? -1.597 15.461 10.446 1.00 94.19 166 SER A N 1
ATOM 1361 C CA . SER A 1 166 ? -2.944 15.979 10.737 1.00 94.19 166 SER A CA 1
ATOM 1362 C C . SER A 1 166 ? -4.040 14.925 10.537 1.00 94.19 166 SER A C 1
ATOM 1364 O O . SER A 1 166 ? -5.210 15.282 10.486 1.00 94.19 166 SER A O 1
ATOM 1366 N N . ASN A 1 167 ? -3.653 13.666 10.330 1.00 96.00 167 ASN A N 1
ATOM 1367 C CA . ASN A 1 167 ? -4.568 12.571 10.036 1.00 96.00 167 ASN A CA 1
ATOM 1368 C C . ASN A 1 167 ? -5.153 12.009 11.331 1.00 96.00 167 ASN A C 1
ATOM 1370 O O . ASN A 1 167 ? -4.552 12.126 12.406 1.00 96.00 167 ASN A O 1
ATOM 1374 N N . GLU A 1 168 ? -6.276 11.317 11.208 1.00 96.94 168 GLU A N 1
ATOM 1375 C CA . GLU A 1 168 ? -6.897 10.651 12.341 1.00 96.94 168 GLU A CA 1
ATOM 1376 C C . GLU A 1 168 ? -6.050 9.461 12.829 1.00 96.94 168 GLU A C 1
ATOM 1378 O O . GLU A 1 168 ? -5.257 8.844 12.101 1.00 96.94 168 GLU A O 1
ATOM 1383 N N . TRP A 1 169 ? -6.213 9.108 14.106 1.00 97.38 169 TRP A N 1
ATOM 1384 C CA . TRP A 1 169 ? -5.442 8.037 14.750 1.00 97.38 169 TRP A CA 1
ATOM 1385 C C . TRP A 1 169 ? -5.674 6.662 14.104 1.00 97.38 169 TRP A C 1
ATOM 1387 O O . TRP A 1 169 ? -4.780 5.819 14.133 1.00 97.38 169 TRP A O 1
ATOM 1397 N N . PHE A 1 170 ? -6.841 6.439 13.495 1.00 97.31 170 PHE A N 1
ATOM 1398 C CA . PHE A 1 170 ? -7.204 5.189 12.824 1.00 97.31 170 PHE A CA 1
ATOM 1399 C C . PHE A 1 170 ? -6.812 5.160 11.341 1.00 97.31 170 PHE A C 1
ATOM 1401 O O . PHE A 1 170 ? -7.012 4.139 10.688 1.00 97.31 170 PHE A O 1
ATOM 1408 N N . GLU A 1 171 ? -6.278 6.247 10.784 1.00 97.62 171 GLU A N 1
ATOM 1409 C CA . GLU A 1 171 ? -5.931 6.322 9.364 1.00 97.62 171 GLU A CA 1
ATOM 1410 C C . GLU A 1 171 ? -4.511 5.822 9.092 1.00 97.62 171 GLU A C 1
ATOM 1412 O O . GLU A 1 171 ? -3.632 5.868 9.959 1.00 97.62 171 GLU A O 1
ATOM 1417 N N . THR A 1 172 ? -4.241 5.378 7.865 1.00 96.19 172 THR A N 1
ATOM 1418 C CA . THR A 1 172 ? -2.865 5.158 7.402 1.00 96.19 172 THR A CA 1
ATOM 1419 C C . THR A 1 172 ? -2.076 6.472 7.378 1.00 96.19 172 THR A C 1
ATOM 1421 O O . THR A 1 172 ? -2.630 7.570 7.429 1.00 96.19 172 THR A O 1
ATOM 1424 N N . GLN A 1 173 ? -0.749 6.384 7.309 1.00 94.62 173 GLN A N 1
ATOM 1425 C CA . GLN A 1 173 ? 0.095 7.572 7.421 1.00 94.62 173 GLN A CA 1
ATOM 1426 C C . GLN A 1 173 ? 0.059 8.473 6.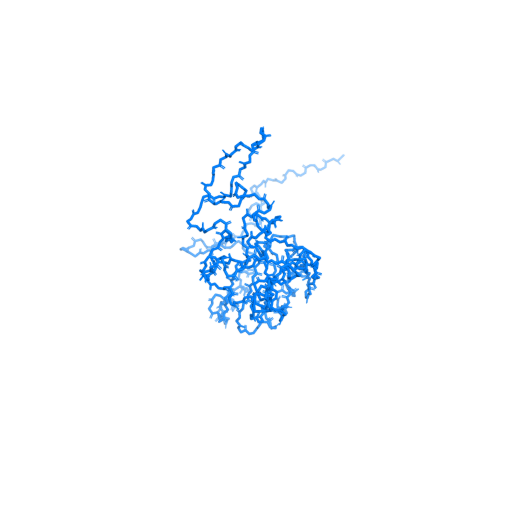176 1.00 94.62 173 GLN A C 1
ATOM 1428 O O . GLN A 1 173 ? 0.077 9.694 6.318 1.00 94.62 173 GLN A O 1
ATOM 1433 N N . ASP A 1 174 ? 0.027 7.897 4.973 1.00 88.19 174 ASP A N 1
ATOM 1434 C CA . ASP A 1 174 ? -0.040 8.676 3.729 1.00 88.19 174 ASP A CA 1
ATOM 1435 C C . ASP A 1 174 ? -1.493 8.790 3.239 1.00 88.19 174 ASP A C 1
ATOM 1437 O O . ASP A 1 174 ? -2.260 7.832 3.332 1.00 88.19 174 ASP A O 1
ATOM 1441 N N . SER A 1 175 ? -1.866 9.963 2.709 1.00 83.94 175 SER A N 1
ATOM 1442 C CA . SER A 1 175 ? -3.240 10.278 2.286 1.00 83.94 175 SER A CA 1
ATOM 1443 C C . SER A 1 175 ? -3.678 9.570 1.007 1.00 83.94 175 SER A C 1
ATOM 1445 O O . SER A 1 175 ? -4.823 9.152 0.921 1.00 83.94 175 SER A O 1
ATOM 1447 N N . ILE A 1 176 ? -2.767 9.427 0.040 1.00 86.00 176 ILE A N 1
ATOM 1448 C CA . ILE A 1 176 ? -2.903 8.671 -1.216 1.00 86.00 176 ILE A CA 1
ATOM 1449 C C . ILE A 1 176 ? -4.204 8.985 -1.977 1.00 86.00 176 ILE A C 1
ATOM 1451 O O . ILE A 1 176 ? -5.241 8.350 -1.797 1.00 86.00 176 ILE A O 1
ATOM 1455 N N . SER A 1 177 ? -4.137 9.965 -2.882 1.00 90.50 177 SER A N 1
ATOM 1456 C CA . SER A 1 177 ? -5.253 10.338 -3.768 1.00 90.50 177 SER A CA 1
ATOM 1457 C C . SER A 1 177 ? -5.503 9.327 -4.892 1.00 90.50 177 SER A C 1
ATOM 1459 O O . SER A 1 177 ? -6.624 9.203 -5.368 1.00 90.50 177 SER A O 1
ATOM 1461 N N . TYR A 1 178 ? -4.479 8.570 -5.288 1.00 92.75 178 TYR A N 1
ATOM 1462 C CA . TYR A 1 178 ? -4.514 7.586 -6.376 1.00 92.75 178 TYR A CA 1
ATOM 146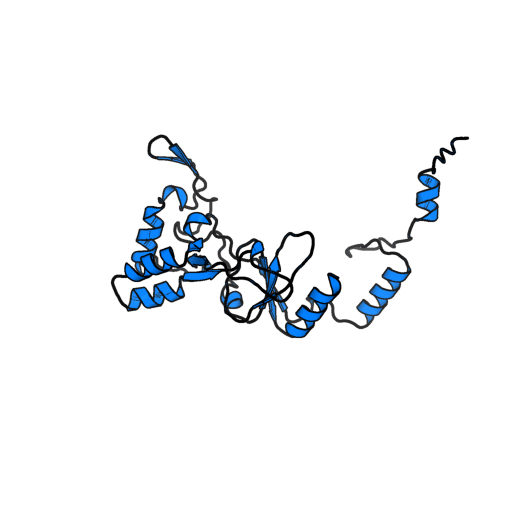3 C C . TYR A 1 178 ? -4.957 6.184 -5.923 1.00 92.75 178 TYR A C 1
ATOM 1465 O O . TYR A 1 178 ? -4.628 5.186 -6.556 1.00 92.75 178 TYR A O 1
ATOM 1473 N N . TRP A 1 179 ? -5.677 6.059 -4.807 1.00 91.00 179 TRP A N 1
ATOM 1474 C CA . TRP A 1 179 ? -6.023 4.749 -4.240 1.00 91.00 179 TRP A CA 1
ATOM 1475 C C . TRP A 1 179 ? -6.876 3.876 -5.193 1.00 91.00 179 TRP A C 1
ATOM 1477 O O . TRP A 1 179 ? -6.814 2.646 -5.133 1.00 91.00 179 TRP A O 1
ATOM 1487 N N . GLU A 1 180 ? -7.643 4.493 -6.096 1.00 93.06 180 GLU A N 1
ATOM 1488 C CA . GLU A 1 180 ? -8.428 3.793 -7.124 1.00 93.06 180 GLU A CA 1
ATOM 1489 C C . GLU A 1 180 ? -7.538 3.076 -8.144 1.00 93.06 180 GLU A C 1
ATOM 1491 O O . GLU A 1 180 ? -7.941 2.057 -8.705 1.00 93.06 180 GLU A O 1
ATOM 1496 N N . ASP A 1 181 ? -6.299 3.539 -8.337 1.00 95.62 181 ASP A N 1
ATOM 1497 C CA . ASP A 1 181 ? -5.347 2.913 -9.254 1.00 95.62 181 ASP A CA 1
ATOM 1498 C C . ASP A 1 181 ? -4.948 1.506 -8.792 1.00 95.62 181 ASP A C 1
ATOM 1500 O O . ASP A 1 181 ? -4.624 0.659 -9.622 1.00 95.62 181 ASP A O 1
ATOM 1504 N N . PHE A 1 182 ? -5.050 1.191 -7.492 1.00 95.25 182 PHE A N 1
ATOM 1505 C CA . PHE A 1 182 ? -4.859 -0.182 -7.007 1.00 95.25 182 PHE A CA 1
ATOM 1506 C C . PHE A 1 182 ? -5.952 -1.142 -7.489 1.00 95.25 182 PHE A C 1
ATOM 1508 O O . PHE A 1 182 ? -5.745 -2.351 -7.450 1.00 95.25 182 PHE A O 1
ATOM 1515 N N . SER A 1 183 ? -7.096 -0.642 -7.953 1.00 94.25 183 SER A N 1
ATOM 1516 C CA . SER A 1 183 ? -8.157 -1.460 -8.555 1.00 94.25 183 SER A CA 1
ATOM 1517 C C . SER A 1 183 ? -8.072 -1.525 -10.085 1.00 94.25 183 SER A C 1
ATOM 1519 O O . SER A 1 183 ? -8.885 -2.181 -10.725 1.00 94.25 183 SER A O 1
ATOM 1521 N N . LYS A 1 184 ? -7.108 -0.833 -10.700 1.00 96.25 184 LYS A N 1
ATOM 1522 C CA . LYS A 1 184 ? -6.857 -0.939 -12.139 1.00 96.25 184 LYS A CA 1
ATOM 1523 C C . LYS A 1 184 ? -5.887 -2.093 -12.414 1.00 96.25 184 LYS A C 1
ATOM 1525 O O . LYS A 1 184 ? -5.064 -2.423 -11.546 1.00 96.25 184 LYS A O 1
ATOM 1530 N N . PRO A 1 185 ? -5.928 -2.677 -13.624 1.00 97.06 185 PRO A N 1
ATOM 1531 C CA . PRO A 1 185 ? -4.832 -3.505 -14.093 1.00 97.06 185 PRO A CA 1
ATOM 1532 C C . PRO A 1 185 ? -3.528 -2.702 -14.065 1.00 97.06 185 PRO A C 1
ATOM 1534 O O . PRO A 1 185 ? -3.497 -1.542 -14.485 1.00 97.06 185 PRO A O 1
ATOM 1537 N N . LYS A 1 186 ? -2.468 -3.295 -13.519 1.00 98.12 186 LYS A N 1
ATOM 1538 C CA . LYS A 1 186 ? -1.220 -2.579 -13.226 1.00 98.12 186 LYS A CA 1
ATOM 1539 C C . LYS A 1 186 ? -0.004 -3.489 -13.273 1.00 98.12 186 LYS A C 1
ATOM 1541 O O . LYS A 1 186 ? -0.089 -4.664 -12.932 1.00 98.12 186 LYS A O 1
ATOM 1546 N N . ILE A 1 187 ? 1.147 -2.934 -13.640 1.00 98.12 187 ILE A N 1
ATOM 1547 C CA . ILE A 1 187 ? 2.446 -3.577 -13.408 1.00 98.12 187 ILE A CA 1
ATOM 1548 C C . ILE A 1 187 ? 2.914 -3.206 -12.005 1.00 98.12 187 ILE A C 1
ATOM 1550 O O . ILE A 1 187 ? 2.794 -2.051 -11.600 1.00 98.12 187 ILE A O 1
ATOM 1554 N N . VAL A 1 188 ? 3.481 -4.159 -11.272 1.00 97.88 188 VAL A N 1
ATOM 1555 C CA . VAL A 1 188 ? 4.013 -3.949 -9.924 1.00 97.88 188 VAL A CA 1
ATOM 1556 C C . VAL A 1 188 ? 5.443 -4.447 -9.806 1.00 97.88 188 VAL A C 1
ATOM 1558 O O . VAL A 1 188 ? 5.820 -5.440 -10.428 1.00 97.88 188 VAL A O 1
ATOM 1561 N N . TRP A 1 189 ? 6.255 -3.744 -9.018 1.00 96.88 189 TRP A N 1
ATOM 1562 C CA . TRP A 1 189 ? 7.644 -4.123 -8.763 1.00 96.88 189 TRP A CA 1
ATOM 1563 C C . TRP A 1 189 ? 8.153 -3.562 -7.441 1.00 96.88 189 TRP A C 1
ATOM 1565 O O . TRP A 1 189 ? 7.672 -2.541 -6.945 1.00 96.88 189 TRP A O 1
ATOM 1575 N N . LYS A 1 190 ? 9.164 -4.222 -6.874 1.00 95.19 190 LYS A N 1
ATOM 1576 C CA . LYS A 1 190 ? 9.855 -3.762 -5.665 1.00 95.19 190 LYS A CA 1
ATOM 1577 C C . LYS A 1 190 ? 10.717 -2.533 -5.947 1.00 95.19 190 LYS A C 1
ATOM 1579 O O . LYS A 1 190 ? 11.360 -2.429 -6.985 1.00 95.19 190 LYS A O 1
ATOM 1584 N N . ILE A 1 191 ? 10.799 -1.642 -4.971 1.00 93.25 191 ILE A N 1
ATOM 1585 C CA . ILE A 1 191 ? 11.565 -0.391 -5.084 1.00 93.25 191 ILE A CA 1
ATOM 1586 C C . ILE A 1 191 ? 13.062 -0.637 -4.974 1.00 93.25 191 ILE A C 1
ATOM 1588 O O . ILE A 1 191 ? 13.860 0.028 -5.625 1.00 93.25 191 ILE A O 1
ATOM 1592 N N . ILE A 1 192 ? 13.437 -1.596 -4.129 1.00 88.25 192 ILE A N 1
ATOM 1593 C CA . ILE A 1 192 ? 14.826 -1.938 -3.851 1.00 88.25 192 ILE A CA 1
ATOM 1594 C C . ILE A 1 192 ? 15.011 -3.430 -4.101 1.00 88.25 192 ILE A C 1
ATOM 1596 O O . ILE A 1 192 ? 14.296 -4.265 -3.543 1.00 88.25 192 ILE A O 1
ATOM 1600 N N . GLY A 1 193 ? 16.013 -3.776 -4.902 1.00 81.88 193 GLY A N 1
ATOM 1601 C CA . GLY A 1 193 ? 16.513 -5.137 -5.015 1.00 81.88 193 GLY A CA 1
ATOM 1602 C C . GLY A 1 193 ? 17.600 -5.266 -6.073 1.00 81.88 193 GLY A C 1
ATOM 1603 O O . GLY A 1 193 ? 17.730 -4.416 -6.943 1.00 81.88 193 GLY A O 1
ATOM 1604 N N . ASN A 1 194 ? 18.375 -6.347 -5.980 1.00 78.88 194 ASN A N 1
ATOM 1605 C CA . ASN A 1 194 ? 19.525 -6.590 -6.857 1.00 78.88 194 ASN A CA 1
ATOM 1606 C C . ASN A 1 194 ? 19.129 -6.878 -8.317 1.00 78.88 194 ASN A C 1
ATOM 1608 O O . ASN A 1 194 ? 19.846 -6.541 -9.246 1.00 78.88 194 ASN A O 1
ATOM 1612 N N . GLN A 1 195 ? 17.968 -7.502 -8.510 1.00 83.44 195 GLN A N 1
ATOM 1613 C CA . GLN A 1 195 ? 17.357 -7.719 -9.818 1.00 83.44 195 GLN A CA 1
ATOM 1614 C C . GLN A 1 195 ? 15.932 -7.199 -9.771 1.00 83.44 195 GLN A C 1
ATOM 1616 O O . GLN A 1 195 ? 15.175 -7.552 -8.854 1.00 83.44 195 GLN A O 1
ATOM 1621 N N . MET A 1 196 ? 15.587 -6.358 -10.739 1.00 89.50 196 MET A N 1
ATOM 1622 C CA . MET A 1 196 ? 14.231 -5.862 -10.900 1.00 89.50 196 MET A CA 1
ATOM 1623 C C . MET A 1 196 ? 13.343 -6.999 -11.401 1.00 89.50 196 MET A C 1
ATOM 1625 O O . MET A 1 196 ? 13.722 -7.781 -12.271 1.00 89.50 196 MET A O 1
ATOM 1629 N N . ALA A 1 197 ? 12.172 -7.119 -10.793 1.00 92.12 197 ALA A N 1
ATOM 1630 C CA . ALA A 1 197 ? 11.192 -8.139 -11.115 1.00 92.12 197 ALA A CA 1
ATOM 1631 C C . ALA A 1 197 ? 9.838 -7.450 -11.199 1.00 92.12 197 ALA A C 1
ATOM 1633 O O . ALA A 1 197 ? 9.447 -6.751 -10.260 1.00 92.12 197 ALA A O 1
ATOM 1634 N N . PHE A 1 198 ? 9.180 -7.619 -12.340 1.00 96.81 198 PHE A N 1
ATOM 1635 C CA . PHE A 1 198 ? 7.911 -6.981 -12.641 1.00 96.81 198 PHE A CA 1
ATOM 1636 C C . PHE A 1 198 ? 6.841 -8.053 -12.796 1.00 96.81 198 PHE A C 1
ATOM 1638 O O . PHE A 1 198 ? 7.057 -9.046 -13.499 1.00 96.81 198 PHE A O 1
ATOM 1645 N N . ALA A 1 199 ? 5.687 -7.831 -12.181 1.00 97.25 199 ALA A N 1
ATOM 1646 C CA . ALA A 1 199 ? 4.517 -8.691 -12.294 1.00 97.25 199 ALA A CA 1
ATOM 1647 C C . ALA A 1 199 ? 3.311 -7.878 -12.761 1.00 97.25 199 ALA A C 1
ATOM 1649 O O . ALA A 1 199 ? 3.247 -6.671 -12.532 1.00 97.25 199 ALA A O 1
ATOM 1650 N N . TYR A 1 200 ? 2.357 -8.540 -13.406 1.00 97.81 200 TYR A N 1
ATOM 1651 C CA . TYR A 1 200 ? 1.090 -7.929 -13.792 1.00 97.81 200 TYR A CA 1
ATOM 1652 C C . TYR A 1 200 ? 0.010 -8.300 -12.785 1.00 97.81 200 TYR A C 1
ATOM 1654 O O . TYR A 1 200 ? -0.193 -9.478 -12.505 1.00 97.81 200 TYR A O 1
ATOM 1662 N N . ASP A 1 201 ? -0.684 -7.301 -12.254 1.00 97.31 201 ASP A N 1
ATOM 1663 C CA . ASP A 1 201 ? -1.794 -7.485 -11.335 1.00 97.31 201 ASP A CA 1
ATOM 1664 C C . ASP A 1 201 ? -3.111 -6.965 -11.917 1.00 97.31 201 ASP A C 1
ATOM 1666 O O . ASP A 1 201 ? -3.281 -5.764 -12.131 1.00 97.31 201 ASP A O 1
ATOM 1670 N N . ALA A 1 202 ? -4.060 -7.884 -12.093 1.00 94.94 202 ALA A N 1
ATOM 1671 C CA . ALA A 1 202 ? -5.448 -7.616 -12.467 1.00 94.94 202 ALA A CA 1
ATOM 1672 C C . ALA A 1 202 ? -6.453 -7.944 -11.341 1.00 94.94 202 ALA A C 1
ATOM 1674 O O . ALA A 1 202 ? -7.657 -7.854 -11.553 1.00 94.94 202 ALA A O 1
ATOM 1675 N N . ASN A 1 203 ? -5.976 -8.309 -10.144 1.00 94.25 203 ASN A N 1
ATOM 1676 C CA . ASN A 1 203 ? -6.787 -8.837 -9.041 1.00 94.25 203 ASN A CA 1
ATOM 1677 C C . ASN A 1 203 ? -6.974 -7.826 -7.892 1.00 94.25 203 ASN A C 1
ATO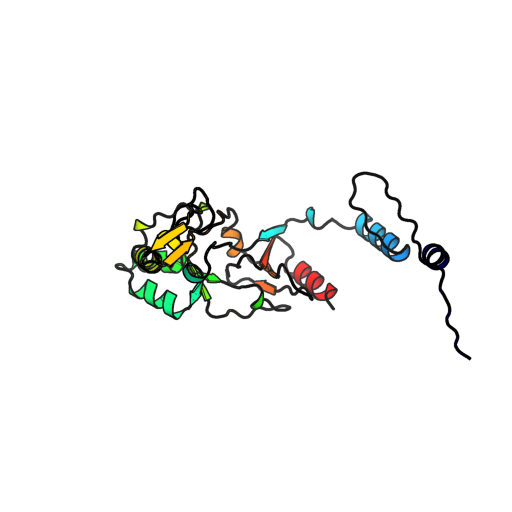M 1679 O O . ASN A 1 203 ? -7.236 -8.206 -6.753 1.00 94.25 203 ASN A O 1
ATOM 1683 N N . ASN A 1 204 ? -6.863 -6.526 -8.180 1.00 93.62 204 ASN A N 1
ATOM 1684 C CA . ASN A 1 204 ? -7.136 -5.430 -7.239 1.00 93.62 204 ASN A CA 1
ATOM 1685 C C . ASN A 1 204 ? -6.275 -5.413 -5.960 1.00 93.62 204 ASN A C 1
ATOM 1687 O O . ASN A 1 204 ? -6.676 -4.776 -4.973 1.00 93.62 204 ASN A O 1
ATOM 1691 N N . TYR A 1 205 ? -5.106 -6.070 -5.968 1.00 96.81 205 TYR A N 1
ATOM 1692 C CA . TYR A 1 205 ? -4.205 -6.068 -4.821 1.00 96.81 205 TYR A CA 1
ATOM 1693 C C . TYR A 1 205 ? -3.669 -4.662 -4.567 1.00 96.81 205 TYR A C 1
ATOM 1695 O O . TYR A 1 205 ? -3.198 -3.948 -5.461 1.00 96.81 205 TYR A O 1
ATOM 1703 N N . VAL A 1 206 ? -3.708 -4.276 -3.298 1.00 96.44 206 VAL A N 1
ATOM 1704 C CA . VAL A 1 206 ? -3.019 -3.087 -2.811 1.00 96.44 206 VAL A CA 1
ATOM 1705 C C . VAL A 1 206 ? -1.545 -3.437 -2.615 1.00 96.44 206 VAL A C 1
ATOM 1707 O O . VAL A 1 206 ? -1.202 -4.583 -2.337 1.00 96.44 206 VAL A O 1
ATOM 1710 N N . MET A 1 207 ? -0.653 -2.461 -2.754 1.00 95.62 207 MET A N 1
ATOM 1711 C CA . MET A 1 207 ? 0.774 -2.670 -2.504 1.00 95.62 207 MET A CA 1
ATOM 1712 C C . MET A 1 207 ? 1.197 -1.968 -1.229 1.00 95.62 207 MET A C 1
ATOM 1714 O O . MET A 1 207 ? 0.729 -0.865 -0.956 1.00 95.62 207 MET A O 1
ATOM 1718 N N . ASN A 1 208 ? 2.129 -2.546 -0.478 1.00 94.69 208 ASN A N 1
ATOM 1719 C CA . ASN A 1 208 ? 2.815 -1.789 0.559 1.00 94.69 208 ASN A CA 1
ATOM 1720 C C . ASN A 1 208 ? 3.847 -0.826 -0.050 1.00 94.69 208 ASN A C 1
ATOM 1722 O O . ASN A 1 208 ? 4.263 -0.944 -1.202 1.00 94.69 208 ASN A O 1
ATOM 1726 N N . ASN A 1 209 ? 4.327 0.092 0.775 1.00 93.81 209 ASN A N 1
ATOM 1727 C CA . ASN A 1 209 ? 5.352 1.070 0.435 1.00 93.81 209 ASN A CA 1
ATOM 1728 C C . ASN A 1 209 ? 6.703 0.479 -0.044 1.00 93.81 209 ASN A C 1
ATOM 1730 O O . ASN A 1 209 ? 7.614 1.213 -0.398 1.00 93.81 209 ASN A O 1
ATOM 1734 N N . ALA A 1 210 ? 6.891 -0.841 -0.064 1.00 94.88 210 ALA A N 1
ATOM 1735 C CA . ALA A 1 210 ? 8.085 -1.448 -0.649 1.00 94.88 210 ALA A CA 1
ATOM 1736 C C . ALA A 1 210 ? 7.962 -1.679 -2.167 1.00 94.88 210 ALA A C 1
ATOM 1738 O O . ALA A 1 210 ? 8.912 -2.193 -2.766 1.00 94.88 210 ALA A O 1
ATOM 1739 N N . CYS A 1 211 ? 6.834 -1.298 -2.779 1.00 95.94 211 CYS A N 1
ATOM 1740 C CA . CYS A 1 211 ? 6.562 -1.461 -4.205 1.00 95.94 211 CYS A CA 1
ATOM 1741 C C . CYS A 1 211 ? 6.134 -0.156 -4.889 1.00 95.94 211 CYS A C 1
ATOM 1743 O O . CYS A 1 211 ? 5.561 0.736 -4.261 1.00 95.94 211 CYS A O 1
ATOM 1745 N N . TYR A 1 212 ? 6.343 -0.106 -6.202 1.00 96.88 212 TYR A N 1
ATOM 1746 C CA . TYR A 1 212 ? 5.650 0.798 -7.115 1.00 96.88 212 TYR A CA 1
ATOM 1747 C C . TYR A 1 212 ? 4.555 0.050 -7.881 1.00 96.88 212 TYR A C 1
ATOM 1749 O O . TYR A 1 212 ? 4.611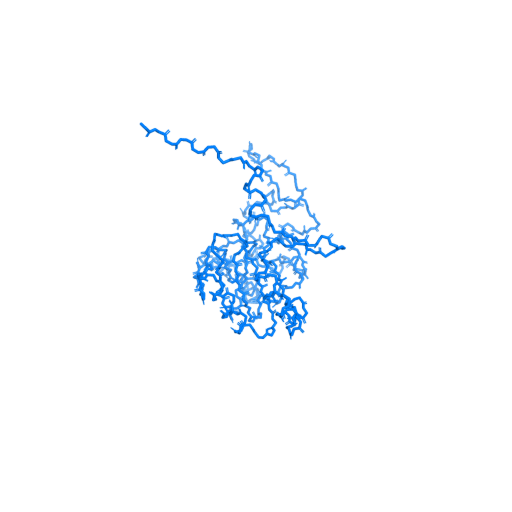 -1.174 -8.040 1.00 96.88 212 TYR A O 1
ATOM 1757 N N . ILE A 1 213 ? 3.587 0.816 -8.377 1.00 97.31 213 ILE A N 1
ATOM 1758 C CA . ILE A 1 213 ? 2.590 0.398 -9.357 1.00 97.31 213 ILE A CA 1
ATOM 1759 C C . ILE A 1 213 ? 2.706 1.270 -10.607 1.00 97.31 213 ILE A C 1
ATOM 1761 O O . ILE A 1 213 ? 3.016 2.455 -10.503 1.00 97.31 213 ILE A O 1
ATOM 1765 N N . MET A 1 214 ? 2.415 0.700 -11.771 1.00 97.88 214 MET A N 1
ATOM 1766 C CA . MET A 1 214 ? 2.253 1.409 -13.037 1.00 97.88 214 MET A CA 1
ATOM 1767 C C . MET A 1 214 ? 0.902 1.045 -13.635 1.00 97.88 214 MET A C 1
ATOM 1769 O O . MET A 1 214 ? 0.643 -0.125 -13.909 1.00 97.88 214 MET A O 1
ATOM 1773 N N . THR A 1 215 ? 0.062 2.050 -13.843 1.00 97.75 215 THR A N 1
ATOM 1774 C CA . THR A 1 215 ? -1.202 1.936 -14.584 1.00 97.75 215 THR A CA 1
ATOM 1775 C C . THR A 1 215 ? -1.091 2.698 -15.898 1.00 97.75 215 THR A C 1
ATOM 1777 O O . THR A 1 215 ? -0.202 3.537 -16.038 1.00 97.75 215 THR A O 1
ATOM 1780 N N . GLY A 1 216 ? -1.972 2.416 -16.854 1.00 96.31 216 GLY A N 1
ATOM 1781 C CA . GLY A 1 216 ? -2.006 3.105 -18.143 1.00 96.31 216 GLY A CA 1
ATOM 1782 C C . GLY A 1 216 ? -2.140 2.147 -19.316 1.00 96.31 216 GLY A C 1
ATOM 1783 O O . GLY A 1 216 ? -2.606 1.017 -19.154 1.00 96.31 216 GLY A O 1
ATOM 1784 N N . ASP A 1 217 ? -1.712 2.612 -20.482 1.00 95.31 217 ASP A N 1
ATOM 1785 C CA . ASP A 1 217 ? -1.813 1.866 -21.734 1.00 95.31 217 ASP A CA 1
ATOM 1786 C C . ASP A 1 217 ? -0.594 0.958 -21.972 1.00 95.31 217 ASP A C 1
ATOM 1788 O O . ASP A 1 217 ? 0.486 1.167 -21.419 1.00 95.31 217 ASP A O 1
ATOM 1792 N N . HIS A 1 218 ? -0.763 -0.057 -22.829 1.00 95.75 218 HIS A N 1
ATOM 1793 C CA . HIS A 1 218 ? 0.315 -0.945 -23.300 1.00 95.75 218 HIS A CA 1
ATOM 1794 C C . HIS A 1 218 ? 1.102 -1.670 -22.188 1.00 95.75 218 HIS A C 1
ATOM 1796 O O . HIS A 1 218 ? 2.296 -1.950 -22.332 1.00 95.75 218 HIS A O 1
ATOM 1802 N N . LEU A 1 219 ? 0.448 -1.978 -21.062 1.00 96.44 219 LEU A N 1
ATOM 1803 C CA . LEU A 1 219 ? 1.089 -2.627 -19.912 1.00 96.44 219 LEU A CA 1
ATOM 1804 C C . LEU A 1 219 ? 1.661 -4.013 -20.243 1.00 96.44 219 LEU A C 1
ATOM 1806 O O . LEU A 1 219 ? 2.672 -4.409 -19.678 1.00 96.44 219 LEU A O 1
ATOM 1810 N N . ASP A 1 220 ? 1.047 -4.750 -21.160 1.00 94.50 220 ASP A N 1
ATOM 1811 C CA . ASP A 1 220 ? 1.530 -6.043 -21.650 1.00 94.50 220 ASP A CA 1
ATOM 1812 C C . ASP A 1 220 ? 2.875 -5.915 -22.385 1.00 94.50 220 ASP A C 1
ATOM 1814 O O . ASP A 1 220 ? 3.834 -6.626 -22.071 1.00 94.50 220 ASP A O 1
ATOM 1818 N N . TYR A 1 221 ? 2.974 -4.951 -23.303 1.00 94.88 221 TYR A N 1
ATOM 1819 C CA . TYR A 1 221 ? 4.213 -4.621 -24.002 1.00 94.88 221 TYR A CA 1
ATOM 1820 C C . TYR A 1 221 ? 5.293 -4.149 -23.023 1.00 94.88 221 TYR A C 1
ATOM 1822 O O . TYR A 1 221 ? 6.422 -4.645 -23.049 1.00 94.88 221 TYR A O 1
ATOM 1830 N N . LEU A 1 222 ? 4.943 -3.230 -22.118 1.00 95.69 222 LEU A N 1
ATOM 1831 C CA . LEU A 1 222 ? 5.872 -2.712 -21.115 1.00 95.69 222 LEU A CA 1
ATOM 1832 C C . LEU A 1 222 ? 6.367 -3.821 -20.186 1.00 95.69 222 LEU A C 1
ATOM 1834 O O . LEU A 1 222 ? 7.565 -3.901 -19.932 1.00 95.69 222 LEU A O 1
ATOM 1838 N N . LEU A 1 223 ? 5.493 -4.721 -19.732 1.00 95.88 223 LEU A N 1
ATOM 1839 C CA . LEU A 1 223 ? 5.876 -5.859 -18.899 1.00 95.88 223 LEU A CA 1
ATOM 1840 C C . LEU A 1 223 ? 6.895 -6.762 -19.605 1.00 95.88 223 LEU A C 1
ATOM 1842 O O . LEU A 1 223 ? 7.873 -7.183 -18.980 1.00 95.88 223 LEU A O 1
ATOM 1846 N N . ALA A 1 224 ? 6.682 -7.049 -20.893 1.00 94.25 224 ALA A N 1
ATOM 1847 C CA . ALA A 1 224 ? 7.600 -7.859 -21.686 1.00 94.25 224 ALA A CA 1
ATOM 1848 C C . ALA A 1 224 ? 8.978 -7.190 -21.804 1.00 94.25 224 ALA A C 1
ATOM 1850 O O . ALA A 1 224 ? 9.994 -7.828 -21.528 1.00 94.25 224 ALA A O 1
ATOM 1851 N N . VAL A 1 225 ? 9.018 -5.894 -22.136 1.00 92.56 225 VAL A N 1
ATOM 1852 C CA . VAL A 1 225 ? 10.269 -5.125 -22.247 1.00 92.56 225 VAL A CA 1
ATOM 1853 C C . VAL A 1 225 ? 10.997 -5.052 -20.902 1.00 92.56 225 VAL A C 1
ATOM 1855 O O . VAL A 1 225 ? 12.184 -5.374 -20.830 1.00 92.56 225 VAL A O 1
ATOM 1858 N N . LEU A 1 226 ? 10.284 -4.689 -19.832 1.00 93.25 226 LEU A N 1
ATOM 1859 C CA . LEU A 1 226 ? 10.838 -4.507 -18.488 1.00 93.25 226 LEU A CA 1
ATOM 1860 C C . LEU A 1 226 ? 11.414 -5.798 -17.910 1.00 93.25 226 LEU A C 1
ATOM 1862 O O . LEU A 1 226 ? 12.420 -5.758 -17.207 1.00 93.25 226 LEU A O 1
ATOM 1866 N N . ASN A 1 227 ? 10.795 -6.948 -18.185 1.00 91.94 227 ASN A N 1
ATOM 1867 C CA . ASN A 1 227 ? 11.330 -8.231 -17.745 1.00 91.94 227 ASN A CA 1
ATOM 1868 C C . ASN A 1 227 ? 12.381 -8.799 -18.705 1.00 91.94 227 ASN A C 1
ATOM 1870 O O . ASN A 1 227 ? 13.192 -9.608 -18.259 1.00 91.94 227 ASN A O 1
ATOM 1874 N N . PHE A 1 228 ? 12.409 -8.414 -19.984 1.00 86.69 228 PHE A N 1
ATOM 1875 C CA . PHE A 1 228 ? 13.452 -8.840 -20.924 1.00 86.69 228 PHE A CA 1
ATOM 1876 C C . PHE A 1 228 ? 14.809 -8.202 -20.604 1.00 86.69 228 PHE A C 1
ATOM 1878 O O . PHE A 1 228 ? 15.824 -8.895 -20.635 1.00 86.69 228 PHE A O 1
ATOM 1885 N N . SER A 1 229 ? 14.823 -6.917 -20.234 1.00 69.25 229 SER A N 1
ATOM 1886 C CA . SER A 1 229 ? 16.045 -6.156 -19.931 1.00 69.25 229 SER A CA 1
ATOM 1887 C C . SER A 1 229 ? 16.765 -6.564 -18.640 1.00 69.25 229 SER A C 1
ATOM 1889 O O . SER A 1 229 ? 17.865 -6.082 -18.397 1.00 69.25 229 SER A O 1
ATOM 1891 N N . ASN A 1 230 ? 16.159 -7.416 -17.806 1.00 59.94 230 ASN A N 1
ATOM 1892 C CA . ASN A 1 230 ? 16.740 -7.875 -16.534 1.00 59.94 230 ASN A CA 1
ATOM 1893 C C . ASN A 1 230 ? 17.373 -9.275 -16.627 1.00 59.94 230 ASN A C 1
ATOM 1895 O O . ASN A 1 230 ? 17.570 -9.915 -15.591 1.00 59.94 230 ASN A O 1
ATOM 1899 N N . ASN A 1 231 ? 17.610 -9.774 -17.845 1.00 53.00 231 ASN A N 1
ATOM 1900 C CA . ASN A 1 231 ? 18.354 -11.013 -18.097 1.00 53.00 231 ASN A CA 1
ATOM 1901 C C . ASN A 1 231 ? 19.863 -10.779 -18.133 1.00 53.00 231 ASN A C 1
ATOM 1903 O O . ASN A 1 231 ? 20.279 -9.721 -18.650 1.00 53.00 231 ASN A O 1
#